Protein AF-E9I3V3-F1 (afdb_monomer)

pLDDT: mean 95.87, std 4.18, range [56.28, 98.75]

Radius of gyration: 18.07 Å; Cα contacts (8 Å, |Δi|>4): 313; chains: 1; bounding box: 48×44×50 Å

Nearest PDB structures (foldseek):
  3lgg-assembly1_B  TM=8.133E-01  e=3.695E-10  Homo sapiens
  8qch-assembly10_H-3  TM=7.081E-01  e=1.288E-05  Homo sapiens
  5oby-assembly1_A  TM=4.154E-01  e=3.535E-01  Mycoplasmoides genitalium G37
  5obv-assembly1_A  TM=4.217E-01  e=3.330E-01  Mycoplasmoides genitalium G37
  5obx-assembly1_A  TM=3.650E-01  e=4.229E-01  Mycoplasmoides genitalium G37

Sequence (218 aa):
MPKGVLHHDHFDCNEDEDFYREHVMTDPNVYLAADRKSFKIGPAEQALKEGWVSFQQLIDEMPNQRKVVKFVSNLTMLSREELLVVSGNQHEFWVLFEEKICNFFVLVFALHIFKKYVRHVLLKYIKNGYERIEFRALLCQLNEYDDKGNFVKTHDEGTFMTAFDEVYEEVIKEHPTFSAAFIFFGLKALSEEKNFEMLDKACSYEWPRMVGIDFVQQ

Foldseek 3Di:
DAPEEAEEAALLQQDDLVLCVPFQLPQPQWFAQQVNLAIDGAFPVVCVVRVTHHSVNVCVVDVDVVVSSVSNLVSQDPDPVNCVVCPPPPVSVVVSNVSSSVRSCNQCQALVSVLSSLLVRQVVVVVVNYLEYEHEYEQDWHWYADSRRHTDDIHHSVSSLVSNCVSVVVVCVVVVSHYYAYAYEDEPVDDPVVSCVRVVVVVVSVRPRHDYYYYDDD

Mean predicted aligned error: 3.21 Å

Solvent-accessible surface area (backbone atoms only — not comparable to full-atom values): 11990 Å² total; per-residue (Å²): 114,81,60,48,66,46,80,78,43,53,60,83,73,62,80,52,62,62,53,41,62,72,55,48,61,69,34,88,32,43,30,26,36,66,86,64,70,41,67,42,77,32,25,65,70,55,32,62,74,67,48,36,40,46,52,65,60,51,47,75,75,36,95,43,67,70,59,50,42,52,54,60,42,48,47,44,41,88,43,72,69,57,50,64,71,34,59,94,37,68,66,61,38,49,56,53,50,51,54,16,41,60,38,40,46,64,50,55,32,26,46,79,47,28,42,54,48,53,46,51,46,54,51,54,40,46,76,62,29,38,38,32,39,31,28,36,36,71,88,49,55,29,34,38,58,48,100,62,20,45,80,72,48,74,45,59,48,66,52,46,55,51,48,48,48,60,42,48,62,56,52,33,75,83,38,76,78,51,46,73,34,33,23,44,40,34,50,68,92,47,54,71,69,56,35,49,54,54,52,52,53,58,57,74,66,68,50,89,43,60,78,50,73,50,73,41,82,134

Organism: Daphnia pulex (NCBI:txid6669)

Secondary structure (DSSP, 8-state):
---EEEEEEEGGG---HHHIIIIITT-TTEEE-TTSSSEEE--HHHHHHHT-B-HHHHHHH-S-HHHHHHHHHTTTS--HHHHHHHTT-HHHHHHHHHHHHHHHHHHHTBHHHHHHHHHHHHHHHHHTTEEEEEEEE-----EEE-TT--EEEEPPTHHHHHHHHHHHHHHHHH-TT-EEEEEEEEETTS-HHHHHHHHHHHHHT--TTEEEEEEE--

Structure (mmCIF, N/CA/C/O backbone):
data_AF-E9I3V3-F1
#
_entry.id   AF-E9I3V3-F1
#
loop_
_atom_site.group_PDB
_atom_site.id
_atom_site.type_symbol
_atom_site.label_atom_id
_atom_site.label_alt_id
_atom_site.label_comp_id
_atom_site.label_asym_id
_atom_site.label_entity_id
_atom_site.label_seq_id
_atom_site.pdbx_PDB_ins_code
_atom_site.Cartn_x
_atom_site.Cartn_y
_atom_site.Cartn_z
_atom_site.occupancy
_atom_site.B_iso_or_equiv
_atom_site.auth_seq_id
_atom_site.auth_comp_id
_atom_site.auth_asym_id
_atom_site.auth_atom_id
_atom_site.pdbx_PDB_model_num
ATOM 1 N N . MET A 1 1 ? -13.750 -3.309 -23.066 1.00 87.81 1 MET A N 1
ATOM 2 C CA . MET A 1 1 ? -12.837 -2.737 -24.078 1.00 87.81 1 MET A CA 1
ATOM 3 C C . MET A 1 1 ? -11.427 -3.088 -23.638 1.00 87.81 1 MET A C 1
ATOM 5 O O . MET A 1 1 ? -11.129 -2.770 -22.493 1.00 87.81 1 MET A O 1
ATOM 9 N N . PRO A 1 2 ? -10.617 -3.779 -24.458 1.00 93.19 2 PRO A N 1
ATOM 10 C CA . PRO A 1 2 ? -9.203 -3.982 -24.151 1.00 93.19 2 PRO A CA 1
ATOM 11 C C . PRO A 1 2 ? -8.498 -2.622 -24.163 1.00 93.19 2 PRO A C 1
ATOM 13 O O . PRO A 1 2 ? -8.661 -1.850 -25.108 1.00 93.19 2 PRO A O 1
ATOM 16 N N . LYS A 1 3 ? -7.789 -2.303 -23.082 1.00 97.38 3 LYS A N 1
ATOM 17 C CA . LYS A 1 3 ? -7.124 -1.008 -22.873 1.00 97.38 3 LYS A CA 1
ATOM 18 C C . LYS A 1 3 ? -5.624 -1.062 -23.155 1.00 97.38 3 LYS A C 1
ATOM 20 O O . LYS A 1 3 ? -4.991 -0.014 -23.205 1.00 97.38 3 LYS A O 1
ATOM 25 N N . GLY A 1 4 ? -5.066 -2.257 -23.356 1.00 97.00 4 GLY A N 1
ATOM 26 C CA . GLY A 1 4 ? -3.639 -2.450 -23.595 1.00 97.00 4 GLY A CA 1
ATOM 27 C C . GLY A 1 4 ? -2.831 -2.152 -22.335 1.00 97.00 4 GLY A C 1
ATOM 28 O O . GLY A 1 4 ? -2.919 -2.897 -21.359 1.00 97.00 4 GLY A O 1
ATOM 29 N N . VAL A 1 5 ? -2.063 -1.062 -22.350 1.00 97.25 5 VAL A N 1
ATOM 30 C CA . VAL A 1 5 ? -1.040 -0.769 -21.335 1.00 97.25 5 VAL A CA 1
ATOM 31 C C . VAL A 1 5 ? -1.367 0.490 -20.531 1.00 97.25 5 VAL A C 1
ATOM 33 O O . VAL A 1 5 ? -1.757 1.513 -21.095 1.00 97.25 5 VAL A O 1
ATOM 36 N N . LEU A 1 6 ? -1.166 0.427 -19.212 1.00 97.62 6 LEU A N 1
ATOM 37 C CA . LEU A 1 6 ? -1.170 1.581 -18.312 1.00 97.62 6 LEU A CA 1
ATOM 38 C C . LEU A 1 6 ? 0.271 1.946 -17.922 1.00 97.62 6 LEU A C 1
ATOM 40 O O . LEU A 1 6 ? 0.906 1.215 -17.171 1.00 97.62 6 LEU A O 1
ATOM 44 N N . HIS A 1 7 ? 0.779 3.069 -18.436 1.00 96.69 7 HIS A N 1
ATOM 45 C CA . HIS A 1 7 ? 2.183 3.496 -18.269 1.00 96.69 7 HIS A CA 1
ATOM 46 C C . HIS A 1 7 ? 2.442 4.436 -17.080 1.00 96.69 7 HIS A C 1
ATOM 48 O O . HIS A 1 7 ? 3.581 4.816 -16.813 1.00 96.69 7 HIS A O 1
ATOM 54 N N . HIS A 1 8 ? 1.389 4.903 -16.415 1.00 96.38 8 HIS A N 1
ATOM 55 C CA . HIS A 1 8 ? 1.514 5.838 -15.305 1.00 96.38 8 HIS A CA 1
ATOM 56 C C . HIS A 1 8 ? 0.440 5.528 -14.276 1.00 96.38 8 HIS A C 1
ATOM 58 O O . HIS A 1 8 ? -0.722 5.888 -14.458 1.00 96.38 8 HIS A O 1
ATOM 64 N N . ASP A 1 9 ? 0.851 4.862 -13.206 1.00 96.62 9 ASP A N 1
ATOM 65 C CA . ASP A 1 9 ? -0.016 4.518 -12.091 1.00 96.62 9 ASP A CA 1
ATOM 66 C C . ASP A 1 9 ? 0.805 4.419 -10.809 1.00 96.62 9 ASP A C 1
ATOM 68 O O . ASP A 1 9 ? 1.846 3.772 -10.809 1.00 96.62 9 ASP A O 1
ATOM 72 N N . HIS A 1 10 ? 0.372 5.062 -9.731 1.00 96.19 10 HIS A N 1
ATOM 73 C CA . HIS A 1 10 ? 1.085 5.022 -8.455 1.00 96.19 1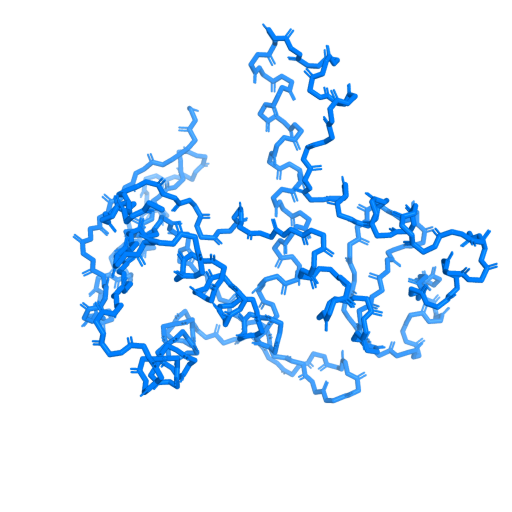0 HIS A CA 1
ATOM 74 C C . HIS A 1 10 ? 0.652 3.791 -7.667 1.00 96.19 10 HIS A C 1
ATOM 76 O O . HIS A 1 10 ? -0.520 3.651 -7.319 1.00 96.19 10 HIS A O 1
ATOM 82 N N . PHE A 1 11 ? 1.590 2.881 -7.401 1.00 96.88 11 PHE A N 1
ATOM 83 C CA . PHE A 1 11 ? 1.306 1.595 -6.767 1.00 96.88 11 PHE A CA 1
ATOM 84 C C . PHE A 1 11 ? 0.564 1.760 -5.442 1.00 96.88 11 PHE A C 1
ATOM 86 O O . PHE A 1 11 ? -0.288 0.949 -5.119 1.00 96.88 11 PHE A O 1
ATOM 93 N N . ASP A 1 12 ? 0.856 2.821 -4.705 1.00 93.19 12 ASP A N 1
ATOM 94 C CA . ASP A 1 12 ? 0.343 3.180 -3.389 1.00 93.19 12 ASP A CA 1
ATOM 95 C C . ASP A 1 12 ? -0.947 4.024 -3.405 1.00 93.19 12 ASP A C 1
ATOM 97 O O . ASP A 1 12 ? -1.298 4.621 -2.395 1.00 93.19 12 ASP A O 1
ATOM 101 N N . CYS A 1 13 ? -1.651 4.096 -4.538 1.00 94.12 13 CYS A N 1
ATOM 102 C CA . CYS A 1 13 ? -2.896 4.866 -4.696 1.00 94.12 13 CYS A CA 1
ATOM 103 C C . CYS A 1 13 ? -3.985 4.063 -5.431 1.00 94.12 13 CYS A C 1
ATOM 105 O O . CYS A 1 13 ? -4.738 4.600 -6.249 1.00 94.12 13 CYS A O 1
ATOM 107 N N . ASN A 1 14 ? -4.003 2.745 -5.232 1.00 96.44 14 ASN A N 1
ATOM 108 C CA . ASN A 1 14 ? -4.803 1.807 -6.013 1.00 96.44 14 ASN A CA 1
ATOM 109 C C . ASN A 1 14 ? -5.865 1.050 -5.210 1.00 96.44 14 ASN A C 1
ATOM 111 O O . ASN A 1 14 ? -6.507 0.140 -5.749 1.00 96.44 14 ASN A O 1
ATOM 115 N N . GLU A 1 15 ? -6.083 1.431 -3.962 1.00 96.00 15 GLU A N 1
ATOM 116 C CA . GLU A 1 15 ? -7.175 0.948 -3.137 1.00 96.00 15 GLU A CA 1
ATOM 117 C C . GLU A 1 15 ? -8.551 1.404 -3.657 1.00 96.00 15 GLU A C 1
ATOM 119 O O . GLU A 1 15 ? -8.700 2.395 -4.376 1.00 96.00 15 GLU A O 1
ATOM 124 N N . ASP A 1 16 ? -9.585 0.652 -3.292 1.00 96.88 16 ASP A N 1
ATOM 125 C CA . ASP A 1 16 ? -10.985 0.990 -3.528 1.00 96.88 16 ASP A CA 1
ATOM 126 C C . ASP A 1 16 ? -11.859 0.456 -2.381 1.00 96.88 16 ASP A C 1
ATOM 128 O O . ASP A 1 16 ? -11.381 -0.218 -1.467 1.00 96.88 16 ASP A O 1
ATOM 132 N N . GLU A 1 17 ? -13.158 0.765 -2.407 1.00 97.25 17 GLU A N 1
ATOM 133 C CA . GLU A 1 17 ? -14.101 0.324 -1.370 1.00 97.25 17 GLU A CA 1
ATOM 134 C C . GLU A 1 17 ? -14.124 -1.205 -1.173 1.00 97.25 17 GLU A C 1
ATOM 136 O O . GLU A 1 17 ? -14.427 -1.666 -0.069 1.00 97.25 17 GLU A O 1
ATOM 141 N N . ASP A 1 18 ? -13.817 -1.994 -2.206 1.00 97.62 18 ASP A N 1
ATOM 142 C CA . ASP A 1 18 ? -13.837 -3.454 -2.119 1.00 97.62 18 ASP A CA 1
ATOM 143 C C . ASP A 1 18 ? -12.583 -3.978 -1.415 1.00 97.62 18 ASP A C 1
ATOM 145 O O . ASP A 1 18 ? -12.713 -4.823 -0.530 1.00 97.62 18 ASP A O 1
ATOM 149 N N . PHE A 1 19 ? -11.410 -3.382 -1.657 1.00 98.19 19 PHE A N 1
ATOM 150 C CA . PHE A 1 19 ? -10.205 -3.665 -0.869 1.00 98.19 19 PHE A CA 1
ATOM 151 C C . PHE A 1 19 ? -10.453 -3.481 0.640 1.00 98.19 19 PHE A C 1
ATOM 153 O O . PHE A 1 19 ? -10.118 -4.347 1.455 1.00 98.19 19 PHE A O 1
ATOM 160 N N . TYR A 1 20 ? -11.110 -2.382 1.028 1.00 98.00 20 TYR A N 1
ATOM 161 C CA . TYR A 1 20 ? -11.456 -2.144 2.433 1.00 98.00 20 TYR A CA 1
ATOM 162 C C . TYR A 1 20 ? -12.414 -3.193 2.980 1.00 98.00 20 TYR A C 1
ATOM 164 O O . TYR A 1 20 ? -12.198 -3.719 4.072 1.00 98.00 20 TYR A O 1
ATOM 172 N N . ARG A 1 21 ? -13.465 -3.501 2.222 1.00 96.38 21 ARG A N 1
ATOM 173 C CA . ARG A 1 21 ? -14.514 -4.438 2.627 1.00 96.38 21 ARG A CA 1
ATOM 174 C C . ARG A 1 21 ? -13.991 -5.863 2.788 1.00 96.38 21 ARG A C 1
ATOM 176 O O . ARG A 1 21 ? -14.430 -6.553 3.701 1.00 96.38 21 ARG A O 1
ATOM 183 N N . GLU A 1 22 ? -13.109 -6.296 1.895 1.00 96.56 22 GLU A N 1
ATOM 184 C CA . GLU A 1 22 ? -12.693 -7.696 1.772 1.00 96.56 22 GLU A CA 1
ATOM 185 C C . GLU A 1 22 ? -11.406 -8.018 2.531 1.00 96.56 22 GLU A C 1
ATOM 187 O O . GLU A 1 22 ? -11.155 -9.189 2.833 1.00 96.56 22 GLU A O 1
ATOM 192 N N . HIS A 1 23 ? -10.564 -7.016 2.806 1.00 97.44 23 HIS A N 1
ATOM 193 C CA . HIS A 1 23 ? -9.216 -7.263 3.321 1.00 97.44 23 HIS A CA 1
ATOM 194 C C . HIS A 1 23 ? -8.853 -6.457 4.559 1.00 97.44 23 HIS A C 1
ATOM 196 O O . HIS A 1 23 ? -8.180 -7.007 5.426 1.00 97.44 23 HIS A O 1
ATOM 202 N N . VAL A 1 24 ? -9.281 -5.195 4.658 1.00 97.75 24 VAL A N 1
ATOM 203 C CA . VAL A 1 24 ? -8.917 -4.322 5.789 1.00 97.75 24 VAL A CA 1
ATOM 204 C C . VAL A 1 24 ? -9.901 -4.489 6.941 1.00 97.75 24 VAL A C 1
ATOM 206 O O . VAL A 1 24 ? -9.507 -4.782 8.063 1.00 97.75 24 VAL A O 1
ATOM 209 N N . MET A 1 25 ? -11.198 -4.343 6.666 1.00 97.00 25 MET A N 1
ATOM 210 C CA . MET A 1 25 ? -12.241 -4.360 7.696 1.00 97.00 25 MET A CA 1
ATOM 211 C C . MET A 1 25 ? -12.486 -5.749 8.292 1.00 97.00 25 MET A C 1
ATOM 213 O O . MET A 1 25 ? -13.095 -5.868 9.353 1.00 97.00 25 MET A O 1
ATOM 217 N N . THR A 1 26 ? -12.037 -6.793 7.601 1.00 96.06 26 THR A N 1
ATOM 218 C CA . THR A 1 26 ? -12.113 -8.188 8.044 1.00 96.06 26 THR A CA 1
ATOM 219 C C . THR A 1 26 ? -10.861 -8.642 8.790 1.00 96.06 26 THR A C 1
ATOM 221 O O . THR A 1 26 ? -10.835 -9.771 9.274 1.00 96.06 26 THR A O 1
ATOM 224 N N . ASP A 1 27 ? -9.807 -7.823 8.837 1.00 97.38 27 ASP A N 1
ATOM 225 C CA . ASP A 1 27 ? -8.562 -8.192 9.502 1.00 97.38 27 ASP A CA 1
ATOM 226 C C . ASP A 1 27 ? -8.672 -7.937 11.017 1.00 97.38 27 ASP A C 1
ATOM 228 O O . ASP A 1 27 ? -8.916 -6.800 11.430 1.00 97.38 27 ASP A O 1
ATOM 232 N N . PRO A 1 28 ? -8.516 -8.968 11.871 1.00 96.62 28 PRO A N 1
ATOM 233 C CA . PRO A 1 28 ? -8.716 -8.832 13.315 1.00 96.62 28 PRO A CA 1
ATOM 234 C C . PRO A 1 28 ? -7.630 -7.996 14.001 1.00 96.62 28 PRO A C 1
ATOM 236 O O . PRO A 1 28 ? -7.787 -7.628 15.166 1.00 96.62 28 PRO A O 1
ATOM 239 N N . ASN A 1 29 ? -6.530 -7.710 13.303 1.00 97.81 29 ASN A N 1
ATOM 240 C CA . ASN A 1 29 ? -5.392 -6.982 13.847 1.00 97.81 29 ASN A CA 1
ATOM 241 C C . ASN A 1 29 ? -5.337 -5.532 13.354 1.00 97.81 29 ASN A C 1
ATOM 243 O O . ASN A 1 29 ? -4.427 -4.801 13.744 1.00 97.81 29 ASN A O 1
ATOM 247 N N . VAL A 1 30 ? -6.303 -5.104 12.531 1.00 98.38 30 VAL A N 1
ATOM 248 C CA . VAL A 1 30 ? -6.413 -3.729 12.036 1.00 98.38 30 VAL A CA 1
ATOM 249 C C . VAL A 1 30 ? -7.520 -2.984 12.774 1.00 98.38 30 VAL A C 1
ATOM 251 O O . VAL A 1 30 ? -8.655 -3.442 12.898 1.00 98.38 30 VAL A O 1
ATOM 254 N N . TYR A 1 31 ? -7.184 -1.784 13.228 1.00 98.50 31 TYR A N 1
ATOM 255 C CA . TYR A 1 31 ? -8.053 -0.904 13.996 1.00 98.50 31 TYR A CA 1
ATOM 256 C C . TYR A 1 31 ? -7.973 0.520 13.454 1.00 98.50 31 TYR A C 1
ATOM 258 O O . TYR A 1 31 ? -7.066 0.875 12.697 1.00 98.50 31 TYR A O 1
ATOM 266 N N . LEU A 1 32 ? -8.888 1.369 13.910 1.00 98.38 32 LEU A N 1
ATOM 267 C CA . LEU A 1 32 ? -8.703 2.812 13.870 1.00 98.38 32 LEU A CA 1
ATOM 268 C C . LEU A 1 32 ? -8.165 3.314 15.209 1.00 98.38 32 LEU A C 1
ATOM 270 O O . LEU A 1 32 ? -8.502 2.786 16.266 1.00 98.38 32 LEU A O 1
ATOM 274 N N . ALA A 1 33 ? -7.368 4.378 15.180 1.00 97.94 33 ALA A N 1
ATOM 275 C CA . ALA A 1 33 ? -7.011 5.125 16.381 1.00 97.94 33 ALA A CA 1
ATOM 276 C C . ALA A 1 33 ? -8.266 5.628 17.125 1.00 97.94 33 ALA A C 1
ATOM 278 O O . ALA A 1 33 ? -9.356 5.702 16.554 1.00 97.94 33 ALA A O 1
ATOM 279 N N . ALA A 1 34 ? -8.114 6.019 18.394 1.00 97.25 34 ALA A N 1
ATOM 280 C CA . ALA A 1 34 ? -9.227 6.486 19.227 1.00 97.25 34 ALA A CA 1
ATOM 281 C C . ALA A 1 34 ? -9.991 7.684 18.620 1.00 97.25 34 ALA A C 1
ATOM 283 O O . ALA A 1 34 ? -11.206 7.794 18.769 1.00 97.25 34 ALA A O 1
ATOM 284 N N . ASP A 1 35 ? -9.292 8.559 17.890 1.00 96.69 35 ASP A N 1
ATOM 285 C CA . ASP A 1 35 ? -9.878 9.696 17.166 1.00 96.69 35 ASP A CA 1
ATOM 286 C C . ASP A 1 35 ? -10.496 9.322 15.807 1.00 96.69 35 ASP A C 1
ATOM 288 O O . ASP A 1 35 ? -11.117 10.163 15.155 1.00 96.69 35 ASP A O 1
ATOM 292 N N . ARG A 1 36 ? -10.341 8.058 15.397 1.00 96.38 36 ARG A N 1
ATOM 293 C CA . ARG A 1 36 ? -10.827 7.454 14.154 1.00 96.38 36 ARG A CA 1
ATOM 294 C C . ARG A 1 36 ? -10.267 8.090 12.881 1.00 96.38 36 ARG A C 1
ATOM 296 O O . ARG A 1 36 ? -10.892 7.982 11.829 1.00 96.38 36 ARG A O 1
ATOM 303 N N . LYS A 1 37 ? -9.106 8.747 12.963 1.00 95.94 37 LYS A N 1
ATOM 304 C CA . LYS A 1 37 ? -8.486 9.432 11.814 1.00 95.94 37 LYS A CA 1
ATOM 305 C C . LYS A 1 37 ? -7.391 8.627 11.131 1.00 95.94 37 LYS A C 1
ATOM 307 O O . LYS A 1 37 ? -7.088 8.882 9.971 1.00 95.94 37 LYS A O 1
ATOM 312 N N . SER A 1 38 ? -6.800 7.662 11.830 1.00 96.56 38 SER A N 1
ATOM 313 C CA . SER A 1 38 ? -5.695 6.862 11.300 1.00 96.56 38 SER A CA 1
ATOM 314 C C . SER A 1 38 ? -5.848 5.380 11.584 1.00 96.56 38 SER A C 1
ATOM 316 O O . SER A 1 38 ? -6.510 4.993 12.550 1.00 96.56 38 SER A O 1
ATOM 318 N N . PHE A 1 39 ? -5.217 4.557 10.751 1.00 98.31 39 PHE A N 1
ATOM 319 C CA . PHE A 1 39 ? -5.145 3.117 10.975 1.00 98.31 39 PHE A CA 1
ATOM 320 C C . PHE A 1 39 ? -4.107 2.762 12.038 1.00 98.31 39 PHE A C 1
ATOM 322 O O . PHE A 1 39 ? -3.125 3.477 12.267 1.00 98.31 39 PHE A O 1
ATOM 329 N N . LYS A 1 40 ? -4.334 1.622 12.688 1.00 98.12 40 LYS A N 1
ATOM 330 C CA . LYS A 1 40 ? -3.417 0.983 13.629 1.00 98.12 40 LYS A CA 1
ATOM 331 C C . LYS A 1 40 ? -3.398 -0.516 13.374 1.00 98.12 40 LYS A C 1
ATOM 333 O O . LYS A 1 40 ? -4.430 -1.097 13.054 1.00 98.12 40 LYS A O 1
ATOM 338 N N . ILE A 1 41 ? -2.227 -1.119 13.545 1.00 98.38 41 ILE A N 1
ATOM 339 C C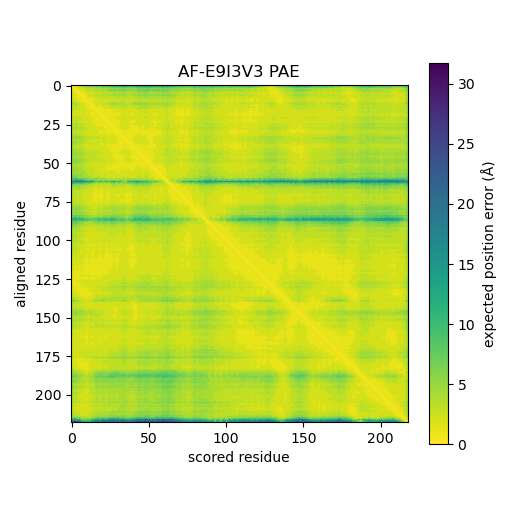A . ILE A 1 41 ? -2.042 -2.568 13.508 1.00 98.38 41 ILE A CA 1
ATOM 340 C C . ILE A 1 41 ? -1.442 -2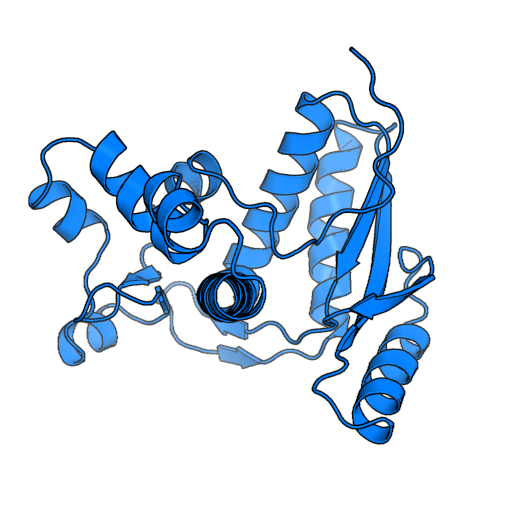.980 14.843 1.00 98.38 41 ILE A C 1
ATOM 342 O O . ILE A 1 41 ? -0.469 -2.372 15.295 1.00 98.38 41 ILE A O 1
ATOM 346 N N . GLY A 1 42 ? -2.041 -3.969 15.492 1.00 97.94 42 GLY A N 1
ATOM 347 C CA . GLY A 1 42 ? -1.569 -4.436 16.786 1.00 97.94 42 GLY A CA 1
ATOM 348 C C . GLY A 1 42 ? -2.448 -5.527 17.387 1.00 97.94 42 GLY A C 1
ATOM 349 O O . GLY A 1 42 ? -3.510 -5.837 16.846 1.00 97.94 42 GLY A O 1
ATOM 350 N N . PRO A 1 43 ? -2.038 -6.089 18.532 1.00 97.94 43 PRO A N 1
ATOM 351 C CA . PRO A 1 43 ? -2.846 -7.054 19.254 1.00 97.94 43 PRO A CA 1
ATOM 352 C C . PRO A 1 43 ? -4.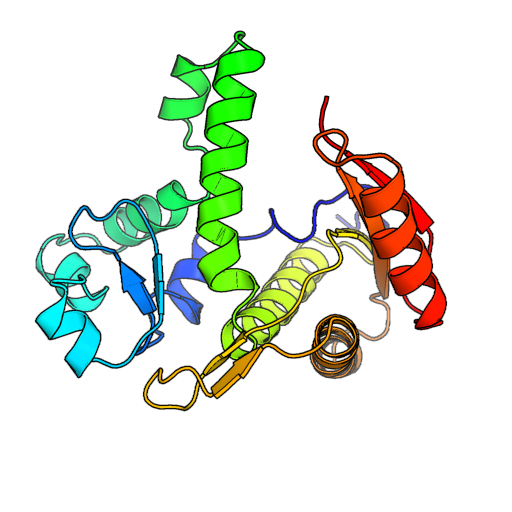061 -6.407 19.920 1.00 97.94 43 PRO A C 1
ATOM 354 O O . PRO A 1 43 ? -4.027 -5.249 20.347 1.00 97.94 43 PRO A O 1
ATOM 357 N N . ALA A 1 44 ? -5.118 -7.201 20.104 1.00 97.50 44 ALA A N 1
ATOM 358 C CA . ALA A 1 44 ? -6.360 -6.767 20.746 1.00 97.50 44 ALA A CA 1
ATOM 359 C C . ALA A 1 44 ? -6.146 -6.171 22.154 1.00 97.50 44 ALA A C 1
ATOM 361 O O . ALA A 1 44 ? -6.829 -5.224 22.540 1.00 97.50 44 ALA A O 1
ATOM 362 N N . GLU A 1 45 ? -5.173 -6.681 22.918 1.00 97.62 45 GLU A N 1
ATOM 363 C CA . GLU A 1 45 ? -4.820 -6.142 24.241 1.00 97.62 45 GLU A CA 1
ATOM 364 C C . GLU A 1 45 ? -4.296 -4.701 24.159 1.00 97.62 45 GLU A C 1
ATOM 366 O O . GLU A 1 45 ? -4.655 -3.855 24.982 1.00 97.62 45 GLU A O 1
ATOM 371 N N . GLN A 1 46 ? -3.481 -4.399 23.143 1.00 97.88 46 GLN A N 1
ATOM 372 C CA . GLN A 1 46 ? -2.991 -3.046 22.898 1.00 97.88 46 GLN A CA 1
ATOM 373 C C . GLN A 1 46 ? -4.118 -2.144 22.403 1.00 97.88 46 GLN A C 1
ATOM 375 O O . GLN A 1 46 ? -4.255 -1.029 22.903 1.00 97.88 46 GLN A O 1
ATOM 380 N N . ALA A 1 47 ? -4.952 -2.634 21.483 1.00 98.00 47 ALA A N 1
ATOM 381 C CA . ALA A 1 47 ? -6.112 -1.896 20.999 1.00 98.00 47 ALA A CA 1
ATOM 382 C C . ALA A 1 47 ? -7.034 -1.474 22.154 1.00 98.00 47 ALA A C 1
ATOM 384 O O . ALA A 1 47 ? -7.413 -0.309 22.246 1.00 98.00 47 ALA A O 1
ATOM 385 N N . LEU A 1 48 ? -7.316 -2.384 23.092 1.00 97.44 48 LEU A N 1
ATOM 386 C CA . LEU A 1 48 ? -8.106 -2.083 24.285 1.00 97.44 48 LEU A CA 1
ATOM 387 C C . LEU A 1 48 ? -7.434 -1.028 25.175 1.00 97.44 48 LEU A C 1
ATOM 389 O O . LEU A 1 48 ? -8.093 -0.089 25.620 1.00 97.44 48 LEU A O 1
ATOM 393 N N . LYS A 1 49 ? -6.130 -1.174 25.435 1.00 97.94 49 LYS A N 1
ATOM 394 C CA . LYS A 1 49 ? -5.362 -0.255 26.289 1.00 97.94 49 LYS A CA 1
ATOM 395 C C . LYS A 1 49 ? -5.305 1.164 25.716 1.00 97.94 49 LYS A C 1
ATOM 397 O O . LYS A 1 49 ? -5.420 2.127 26.466 1.00 97.94 49 LYS A O 1
ATOM 402 N N . GLU A 1 50 ? -5.106 1.280 24.408 1.00 97.81 50 GLU A N 1
ATOM 403 C CA . GLU A 1 50 ? -4.940 2.553 23.697 1.00 97.81 50 GLU A CA 1
ATOM 404 C C . GLU A 1 50 ? -6.280 3.139 23.208 1.00 97.81 50 GLU A C 1
ATOM 406 O O . GLU A 1 50 ? -6.313 4.206 22.594 1.00 97.81 50 GLU A O 1
ATOM 411 N N . GLY A 1 51 ? -7.398 2.446 23.458 1.00 97.94 51 GLY A N 1
ATOM 412 C CA . GLY A 1 51 ? -8.730 2.874 23.033 1.00 97.94 51 GLY A CA 1
ATOM 413 C C . GLY A 1 51 ? -8.926 2.863 21.515 1.00 97.94 51 GLY A C 1
ATOM 414 O O . GLY A 1 51 ? -9.685 3.676 20.988 1.00 97.94 51 GLY A O 1
ATOM 415 N N . TRP A 1 52 ? -8.225 1.985 20.798 1.00 98.50 52 TRP A N 1
ATOM 416 C CA . TRP A 1 52 ? -8.421 1.803 19.364 1.00 98.50 52 TRP A CA 1
ATOM 417 C C . TRP A 1 52 ? -9.784 1.169 19.080 1.00 98.50 52 TRP A C 1
ATOM 419 O O . TRP A 1 52 ? -10.303 0.368 19.859 1.00 98.50 52 TRP A O 1
ATOM 429 N N . VAL A 1 53 ? -10.365 1.538 17.944 1.00 97.94 53 VAL A N 1
ATOM 430 C CA . VAL A 1 53 ? -11.718 1.155 17.548 1.00 97.94 53 VAL A CA 1
ATOM 431 C C . VAL A 1 53 ? -11.638 0.066 16.488 1.00 97.94 53 VAL A C 1
ATOM 433 O O . VAL A 1 53 ? -11.056 0.260 15.422 1.00 97.94 53 VAL A O 1
ATOM 436 N N . SER A 1 54 ? -12.241 -1.083 16.773 1.00 97.06 54 SER A N 1
ATOM 437 C CA . SER A 1 54 ? -12.400 -2.166 15.797 1.00 97.06 54 SER A CA 1
ATOM 438 C C . SER A 1 54 ? -13.474 -1.829 14.759 1.00 97.06 54 SER A C 1
ATOM 440 O O . SER A 1 54 ? -14.423 -1.087 15.029 1.00 97.06 54 SER A O 1
ATOM 442 N N . PHE A 1 55 ? -13.391 -2.429 13.571 1.00 95.69 55 PHE A N 1
ATOM 443 C CA . PHE A 1 55 ? -14.425 -2.231 12.552 1.00 95.69 55 PHE A CA 1
ATOM 444 C C . PHE A 1 55 ? -15.777 -2.826 12.949 1.00 95.69 55 PHE A C 1
ATOM 446 O O . PHE A 1 55 ? -16.802 -2.278 12.553 1.00 95.69 55 PHE A O 1
ATOM 453 N N . GLN A 1 56 ? -15.803 -3.871 13.784 1.00 93.75 56 GLN A N 1
ATOM 454 C CA . GLN A 1 56 ? -17.057 -4.393 14.329 1.00 93.75 56 GLN A CA 1
ATOM 455 C C . GLN A 1 56 ? -17.763 -3.347 15.199 1.00 93.75 56 GLN A C 1
ATOM 457 O O . GLN A 1 56 ? -18.953 -3.121 15.016 1.00 93.75 56 GLN A O 1
ATOM 462 N N . GLN A 1 57 ? -17.029 -2.632 16.059 1.00 94.25 57 GLN A N 1
ATOM 463 C CA . GLN A 1 57 ? -17.607 -1.534 16.845 1.00 94.25 57 GLN A CA 1
ATOM 464 C C . GLN A 1 57 ? -18.179 -0.430 15.944 1.00 94.25 57 GLN A C 1
ATOM 466 O O . GLN A 1 57 ? -19.275 0.058 16.198 1.00 94.25 57 GLN A O 1
ATOM 471 N N . LEU A 1 58 ? -17.492 -0.068 14.853 1.00 93.56 58 LEU A N 1
ATOM 472 C CA . LEU A 1 58 ? -18.023 0.909 13.890 1.00 93.56 58 LEU A CA 1
ATOM 473 C C . LEU A 1 58 ? -19.288 0.412 13.182 1.00 93.56 58 LEU A C 1
ATOM 475 O O . LEU A 1 58 ? -20.200 1.201 12.944 1.00 93.56 58 LEU A O 1
ATOM 479 N N . ILE A 1 59 ? -19.347 -0.876 12.838 1.00 92.81 59 ILE A N 1
ATOM 480 C CA . ILE A 1 59 ? -20.526 -1.506 12.229 1.00 92.81 59 ILE A CA 1
ATOM 481 C C . ILE A 1 59 ? -21.704 -1.501 13.208 1.00 92.81 59 ILE A C 1
ATOM 483 O O . ILE A 1 59 ? -22.823 -1.187 12.805 1.00 92.81 59 ILE A O 1
ATOM 487 N N . ASP A 1 60 ? -21.457 -1.782 14.486 1.00 93.12 60 ASP A N 1
ATOM 488 C CA . ASP A 1 60 ? -22.489 -1.769 15.524 1.00 93.12 60 ASP A CA 1
ATOM 489 C C . ASP A 1 60 ? -23.031 -0.345 15.769 1.00 93.12 60 ASP A C 1
ATOM 491 O O . ASP A 1 60 ? -24.225 -0.158 16.008 1.00 93.12 60 ASP A O 1
ATOM 495 N N . GLU A 1 61 ? -22.177 0.680 15.657 1.00 92.38 61 GLU A N 1
ATOM 496 C CA . GLU A 1 61 ? -22.555 2.095 15.782 1.00 92.38 61 GLU A CA 1
ATOM 497 C C . GLU A 1 61 ? -23.271 2.657 14.539 1.00 92.38 61 GLU A C 1
ATOM 499 O O . GLU A 1 61 ? -24.079 3.586 14.639 1.00 92.38 61 GLU A O 1
ATOM 504 N N . MET A 1 62 ? -22.972 2.127 13.350 1.00 89.50 62 MET A N 1
ATOM 505 C CA . MET A 1 62 ? -23.476 2.631 12.074 1.00 89.50 62 MET A CA 1
ATOM 506 C C . MET A 1 62 ? -24.319 1.561 11.360 1.00 89.50 62 MET A C 1
ATOM 508 O O . MET A 1 62 ? -23.769 0.692 10.686 1.00 89.50 62 MET A O 1
ATOM 512 N N . PRO A 1 63 ? -25.662 1.675 11.335 1.00 78.25 63 PRO A N 1
ATOM 513 C CA . PRO A 1 63 ? -26.553 0.616 10.838 1.00 78.25 63 PRO A CA 1
ATOM 514 C C . PRO A 1 63 ? -26.473 0.358 9.321 1.00 78.25 63 PRO A C 1
ATOM 516 O O . PRO A 1 63 ? -27.226 -0.447 8.780 1.00 78.25 63 PRO A O 1
ATOM 519 N N . ASN A 1 64 ? -25.608 1.071 8.596 1.00 91.00 64 ASN A N 1
ATOM 520 C CA . ASN A 1 64 ? -25.455 0.942 7.156 1.00 91.00 64 ASN A CA 1
ATOM 521 C C . ASN A 1 64 ? -23.994 0.643 6.809 1.00 91.00 64 ASN A C 1
ATOM 523 O O . ASN A 1 64 ? -23.156 1.544 6.790 1.00 91.00 64 ASN A O 1
ATOM 527 N N . GLN A 1 65 ? -23.726 -0.610 6.444 1.00 89.19 65 GLN A N 1
ATOM 528 C CA . GLN A 1 65 ? -22.392 -1.090 6.081 1.00 89.19 65 GLN A CA 1
ATOM 529 C C . GLN A 1 65 ? -21.746 -0.275 4.950 1.00 89.19 65 GLN A C 1
ATOM 531 O O . GLN A 1 65 ? -20.544 -0.033 4.974 1.00 89.19 65 GLN A O 1
ATOM 536 N N . ARG A 1 66 ? -22.529 0.228 3.985 1.00 92.06 66 ARG A N 1
ATOM 537 C CA . ARG A 1 66 ? -22.006 1.093 2.916 1.00 92.06 66 ARG A CA 1
ATOM 538 C C . ARG A 1 66 ? -21.482 2.421 3.460 1.00 92.06 66 ARG A C 1
ATOM 540 O O . ARG A 1 66 ? -20.498 2.937 2.945 1.00 92.06 66 ARG A O 1
ATOM 547 N N . LYS A 1 67 ? -22.118 2.979 4.497 1.00 92.69 67 LYS A N 1
ATOM 548 C CA . LYS A 1 67 ? -21.620 4.195 5.157 1.00 92.69 67 LYS A CA 1
ATOM 549 C C . LYS A 1 67 ? -20.319 3.933 5.910 1.00 92.69 67 LYS A C 1
ATOM 551 O O . LYS A 1 67 ? -19.452 4.796 5.871 1.00 92.69 67 LYS A O 1
ATOM 556 N N . VAL A 1 68 ? -20.179 2.763 6.538 1.00 95.00 68 VAL A N 1
ATOM 557 C CA . VAL A 1 68 ? -18.934 2.369 7.218 1.00 95.00 68 VAL A CA 1
ATOM 558 C C . VAL A 1 68 ? -17.801 2.239 6.210 1.00 95.00 68 VAL A C 1
ATOM 560 O O . VAL A 1 68 ? -16.778 2.887 6.377 1.00 95.00 68 VAL A O 1
ATOM 563 N N . VAL A 1 69 ? -18.004 1.477 5.130 1.00 96.19 69 VAL A N 1
ATOM 564 C CA . VAL A 1 69 ? -16.978 1.294 4.090 1.00 96.19 69 VAL A CA 1
ATOM 565 C C . VAL A 1 69 ? -16.559 2.639 3.505 1.00 96.19 69 VAL A C 1
ATOM 567 O O . VAL A 1 69 ? -15.369 2.924 3.464 1.00 96.19 69 VAL A O 1
ATOM 570 N N . LYS A 1 70 ? -17.522 3.507 3.161 1.00 95.38 70 LYS A N 1
ATOM 571 C CA . LYS A 1 70 ? -17.224 4.853 2.654 1.00 95.38 70 LYS A CA 1
ATOM 572 C C . LYS A 1 70 ? -16.462 5.711 3.671 1.00 95.38 70 LYS A C 1
ATOM 574 O O . LYS A 1 70 ? -15.584 6.473 3.292 1.00 95.38 70 LYS A O 1
ATOM 579 N N . PHE A 1 71 ? -16.802 5.623 4.957 1.00 95.81 71 PHE A N 1
ATOM 580 C CA . PHE A 1 71 ? -16.073 6.336 6.007 1.00 95.81 71 PHE A CA 1
ATOM 581 C C . PHE A 1 71 ? -14.618 5.861 6.095 1.00 95.81 71 PHE A C 1
ATOM 583 O O . PHE A 1 71 ? -13.716 6.692 6.093 1.00 95.81 71 PHE A O 1
ATOM 590 N N . VAL A 1 72 ? -14.398 4.544 6.123 1.00 96.75 72 VAL A N 1
ATOM 591 C CA . VAL A 1 72 ? -13.062 3.944 6.237 1.00 96.75 72 VAL A CA 1
ATOM 592 C C . VAL A 1 72 ? -12.220 4.228 4.992 1.00 96.75 72 VAL A C 1
ATOM 594 O O . VAL A 1 72 ? -11.076 4.649 5.129 1.00 96.75 72 VAL A O 1
ATOM 597 N N . SER A 1 73 ? -12.776 4.071 3.788 1.00 96.94 73 SER A N 1
ATOM 598 C CA . SER A 1 73 ? -12.055 4.359 2.541 1.00 96.94 73 SER A CA 1
ATOM 599 C C . SER A 1 73 ? -11.705 5.841 2.411 1.00 96.94 73 SER A C 1
ATOM 601 O O . SER A 1 73 ? -10.630 6.189 1.940 1.00 96.94 73 SER A O 1
ATOM 603 N N . ASN A 1 74 ? -12.567 6.742 2.895 1.00 96.69 74 ASN A N 1
ATOM 604 C CA . ASN A 1 74 ? -12.279 8.176 2.909 1.00 96.69 74 ASN A CA 1
ATOM 605 C C . ASN A 1 74 ? -11.096 8.549 3.820 1.00 96.69 74 ASN A C 1
ATOM 607 O O . ASN A 1 74 ? -10.670 9.698 3.796 1.00 96.69 74 ASN A O 1
ATOM 611 N N . LEU A 1 75 ? -10.555 7.642 4.640 1.00 96.88 75 LEU A N 1
ATOM 612 C CA . LEU A 1 75 ? -9.351 7.917 5.431 1.00 96.88 75 LEU A CA 1
ATOM 613 C C . LEU A 1 75 ? -8.071 7.954 4.576 1.00 96.88 75 LEU A C 1
ATOM 615 O O . LEU A 1 75 ? -7.078 8.526 5.022 1.00 96.88 75 LEU A O 1
ATOM 619 N N . THR A 1 76 ? -8.105 7.393 3.366 1.00 97.00 76 THR A N 1
ATOM 620 C CA . THR A 1 76 ? -6.973 7.317 2.416 1.00 97.00 76 THR A CA 1
ATOM 621 C C . THR A 1 76 ? -7.339 7.772 1.005 1.00 97.00 76 THR A C 1
ATOM 623 O O . THR A 1 76 ? -6.473 8.093 0.203 1.00 97.00 76 THR A O 1
ATOM 626 N N . MET A 1 77 ? -8.631 7.848 0.694 1.00 96.06 77 MET A N 1
ATOM 627 C CA . MET A 1 77 ? -9.126 8.300 -0.597 1.00 96.06 77 MET A CA 1
ATOM 628 C C . MET A 1 77 ? -9.767 9.677 -0.456 1.00 96.06 77 MET A C 1
ATOM 630 O O . MET A 1 77 ? -10.526 9.934 0.480 1.00 96.06 77 MET A O 1
ATOM 634 N N . LEU A 1 78 ? -9.502 10.560 -1.419 1.00 93.88 78 LEU A N 1
ATOM 635 C CA . LEU A 1 78 ? -10.167 11.858 -1.491 1.00 93.88 78 LEU A CA 1
ATOM 636 C C . LEU A 1 78 ? -11.649 11.676 -1.827 1.00 93.88 78 LEU A C 1
ATOM 638 O O . LEU A 1 78 ? -12.017 11.159 -2.885 1.00 93.88 78 LEU A O 1
ATOM 642 N N . SER A 1 79 ? -12.515 12.150 -0.940 1.00 93.31 79 SER A N 1
ATOM 643 C CA . SER A 1 79 ? -13.947 12.215 -1.196 1.00 93.31 79 SER A CA 1
ATOM 644 C C . SER A 1 79 ? -14.292 13.348 -2.162 1.00 93.31 79 SER A C 1
ATOM 646 O O . SER A 1 79 ? -13.561 14.327 -2.332 1.00 93.31 79 SER A O 1
ATOM 648 N N . ARG A 1 80 ? -15.471 13.251 -2.782 1.00 92.06 80 ARG A N 1
ATOM 649 C CA . ARG A 1 80 ? -15.982 14.316 -3.652 1.00 92.06 80 ARG A CA 1
ATOM 650 C C . ARG A 1 80 ? -16.146 15.630 -2.888 1.00 92.06 80 ARG A C 1
ATOM 652 O O . ARG A 1 80 ? -15.902 16.691 -3.450 1.00 92.06 80 ARG A O 1
ATOM 659 N N . GLU A 1 81 ? -16.592 15.555 -1.640 1.00 93.12 81 GLU A N 1
ATOM 660 C CA . GLU A 1 81 ? -16.786 16.713 -0.778 1.00 93.12 81 GLU A CA 1
ATOM 661 C C . GLU A 1 81 ? -15.453 17.410 -0.471 1.00 93.12 81 GLU A C 1
ATOM 663 O O . GLU A 1 81 ? -15.365 18.626 -0.616 1.00 93.12 81 GLU A O 1
ATOM 668 N N . GLU A 1 82 ? -14.402 16.652 -0.146 1.00 94.12 82 GLU A N 1
ATOM 669 C CA . GLU A 1 82 ? -13.049 17.191 0.054 1.00 94.12 82 GLU A CA 1
ATOM 670 C C . GLU A 1 82 ? -12.504 17.842 -1.221 1.00 94.12 82 GLU A C 1
ATOM 672 O O . GLU A 1 82 ? -12.038 18.979 -1.177 1.00 94.12 82 GLU A O 1
ATOM 677 N N . LEU A 1 83 ? -12.636 17.170 -2.373 1.00 92.62 83 LEU A N 1
ATOM 678 C CA . LEU A 1 83 ? -12.197 17.703 -3.667 1.00 92.62 83 LEU A CA 1
ATOM 679 C C . LEU A 1 83 ? -12.864 19.037 -4.013 1.00 92.62 83 LEU A C 1
ATOM 681 O O . LEU A 1 83 ? -12.219 19.902 -4.596 1.00 92.62 83 LEU A O 1
ATOM 685 N N . LEU A 1 84 ? -14.140 19.222 -3.661 1.00 93.69 84 LEU A N 1
ATOM 686 C CA . LEU A 1 84 ? -14.847 20.485 -3.886 1.00 93.69 84 LEU A CA 1
ATOM 687 C C . LEU A 1 84 ? -14.314 21.621 -3.006 1.00 93.69 84 LEU A C 1
ATOM 689 O O . LEU A 1 84 ? -14.327 22.767 -3.449 1.00 93.69 84 LEU A O 1
ATOM 693 N N . VAL A 1 85 ? -13.850 21.316 -1.791 1.00 92.06 85 VAL A N 1
ATOM 694 C CA . VAL A 1 85 ? -13.293 22.308 -0.859 1.00 92.06 85 VAL A CA 1
ATOM 695 C C . VAL A 1 85 ? -11.921 22.787 -1.324 1.00 92.06 85 VAL A C 1
ATOM 697 O O . VAL A 1 85 ? -11.679 23.989 -1.341 1.00 92.06 85 VAL A O 1
ATOM 700 N N . VAL A 1 86 ? -11.051 21.867 -1.749 1.00 93.81 86 VAL A N 1
ATOM 701 C CA . VAL A 1 86 ? -9.675 22.193 -2.174 1.00 93.81 86 VAL A CA 1
ATOM 702 C C . VAL A 1 86 ? -9.557 22.499 -3.674 1.00 93.81 86 VAL A C 1
ATOM 704 O O . VAL A 1 86 ? -8.466 22.753 -4.187 1.00 93.81 86 VAL A O 1
ATOM 707 N N . SER A 1 87 ? -10.673 22.471 -4.412 1.00 89.50 87 SER A N 1
ATOM 708 C CA . SER A 1 87 ? -10.693 22.675 -5.863 1.00 89.50 87 SER A CA 1
ATOM 709 C C . SER A 1 87 ? -10.084 24.025 -6.244 1.00 89.50 87 SER A C 1
ATOM 711 O O . SER A 1 87 ? -10.583 25.082 -5.869 1.00 89.50 87 SER A O 1
ATOM 713 N N . GLY A 1 88 ? -9.037 23.992 -7.070 1.00 89.00 88 GLY A N 1
ATOM 714 C CA . GLY A 1 88 ? -8.332 25.192 -7.528 1.00 89.00 88 GLY A CA 1
ATOM 715 C C . GLY A 1 88 ? -7.240 25.693 -6.577 1.00 89.00 88 GLY A C 1
ATOM 716 O O . GLY A 1 88 ? -6.522 26.619 -6.948 1.00 89.00 88 GLY A O 1
ATOM 717 N N . ASN A 1 89 ? -7.054 25.066 -5.410 1.00 93.19 89 ASN A N 1
ATOM 718 C CA . ASN A 1 89 ? -5.938 25.329 -4.505 1.00 93.19 89 ASN A CA 1
ATOM 719 C C . ASN A 1 89 ? -4.964 24.143 -4.507 1.00 93.19 89 ASN A C 1
ATOM 721 O O . ASN A 1 89 ? -5.142 23.166 -3.784 1.00 93.19 89 ASN A O 1
ATOM 725 N N . GLN A 1 90 ? -3.918 24.228 -5.335 1.00 91.06 90 GLN A N 1
ATOM 726 C CA . GLN A 1 90 ? -2.944 23.139 -5.467 1.00 91.06 90 GLN A CA 1
ATOM 727 C C . GLN A 1 90 ? -2.224 22.830 -4.153 1.00 91.06 90 GLN A C 1
ATOM 729 O O . GLN A 1 90 ? -1.979 21.664 -3.869 1.00 91.06 90 GLN A O 1
ATOM 734 N N . HIS A 1 91 ? -1.910 23.844 -3.345 1.00 91.44 91 HIS A N 1
ATOM 735 C CA . HIS A 1 91 ? -1.192 23.630 -2.093 1.00 91.44 91 HIS A CA 1
ATOM 736 C C . HIS A 1 91 ? -2.036 22.839 -1.087 1.00 91.44 91 HIS A C 1
ATOM 738 O O . HIS A 1 91 ? -1.586 21.814 -0.586 1.00 91.44 91 HIS A O 1
ATOM 744 N N . GLU A 1 92 ? -3.278 23.266 -0.842 1.00 93.69 92 GLU A N 1
ATOM 745 C CA . GLU A 1 92 ? -4.189 22.557 0.071 1.00 93.69 92 GLU A CA 1
ATOM 746 C C . GLU A 1 92 ? -4.541 21.157 -0.435 1.00 93.69 92 GLU A C 1
ATOM 748 O O . GLU A 1 92 ? -4.626 20.221 0.360 1.00 93.69 92 GLU A O 1
ATOM 753 N N . PHE A 1 93 ? -4.695 20.995 -1.754 1.00 94.06 93 PHE A N 1
ATOM 754 C CA . PHE A 1 93 ? -4.887 19.681 -2.360 1.00 94.06 93 PHE A CA 1
ATOM 755 C C . PHE A 1 93 ? -3.720 18.742 -2.044 1.00 94.06 93 PHE A C 1
ATOM 757 O O . PHE A 1 93 ? -3.960 17.625 -1.594 1.00 94.06 93 PHE A O 1
ATOM 764 N N . TRP A 1 94 ? -2.476 19.187 -2.253 1.00 91.62 94 TRP A N 1
ATOM 765 C CA . TRP A 1 94 ? -1.293 18.355 -2.022 1.00 91.62 94 TRP A CA 1
ATOM 766 C C . TRP A 1 94 ? -1.125 17.982 -0.553 1.00 91.62 94 TRP A C 1
ATOM 768 O O . TRP A 1 94 ? -0.882 16.816 -0.267 1.00 91.62 94 TRP A O 1
ATOM 778 N N . VAL A 1 95 ? -1.341 18.924 0.371 1.00 92.12 95 VAL A N 1
ATOM 779 C CA . VAL A 1 95 ? -1.294 18.636 1.815 1.00 92.12 95 VAL A CA 1
ATOM 780 C C . VAL A 1 95 ? -2.297 17.541 2.184 1.00 92.12 95 VAL A C 1
ATOM 782 O O . VAL A 1 95 ? -1.939 16.576 2.855 1.00 92.12 95 VAL A O 1
ATOM 785 N N . LEU A 1 96 ? -3.541 17.658 1.709 1.00 94.00 96 LEU A N 1
ATOM 786 C CA . LEU A 1 96 ? -4.570 16.660 1.989 1.00 94.00 96 LEU A CA 1
ATOM 787 C C . LEU A 1 96 ? -4.254 15.315 1.320 1.00 94.00 96 LEU A C 1
ATOM 789 O O . LEU A 1 96 ? -4.421 14.268 1.935 1.00 94.00 96 LEU A O 1
ATOM 793 N N . PHE A 1 97 ? -3.800 15.327 0.068 1.00 93.06 97 PHE A N 1
ATOM 794 C CA . PHE A 1 97 ? -3.460 14.116 -0.675 1.00 93.06 97 PHE A CA 1
ATOM 795 C C . PHE A 1 97 ? -2.313 13.339 -0.014 1.00 93.06 97 PHE A C 1
ATOM 797 O O . PHE A 1 97 ? -2.422 12.128 0.173 1.00 93.06 97 PHE A O 1
ATOM 804 N N . GLU A 1 98 ? -1.253 14.027 0.413 1.00 91.62 98 GLU A N 1
ATOM 805 C CA . GLU A 1 98 ? -0.123 13.405 1.108 1.00 91.62 98 GLU A CA 1
ATOM 806 C C . GLU A 1 98 ? -0.525 12.849 2.480 1.00 91.62 98 GLU A C 1
ATOM 808 O O . GLU A 1 98 ? -0.093 11.751 2.835 1.00 91.62 98 GLU A O 1
ATOM 813 N N . GLU A 1 99 ? -1.396 13.538 3.228 1.00 93.81 99 GLU A N 1
ATOM 814 C CA . GLU A 1 99 ? -1.936 13.026 4.497 1.00 93.81 99 GLU A CA 1
ATOM 815 C C . GLU A 1 99 ? -2.669 11.692 4.292 1.00 93.81 99 GLU A C 1
ATOM 817 O O . GLU A 1 99 ? -2.453 10.729 5.034 1.00 93.81 99 GLU A O 1
ATOM 822 N N . LYS A 1 100 ? -3.501 11.615 3.249 1.00 96.12 100 LYS A N 1
ATOM 823 C CA . LYS A 1 100 ? -4.266 10.415 2.903 1.00 96.12 100 LYS A CA 1
ATOM 824 C C . LYS A 1 100 ? -3.360 9.244 2.506 1.00 96.12 100 LYS A C 1
ATOM 826 O O . LYS A 1 100 ? -3.540 8.142 3.027 1.00 96.12 100 LYS A O 1
ATOM 831 N N . ILE A 1 101 ? -2.352 9.487 1.662 1.00 94.06 101 ILE A N 1
ATOM 832 C CA . ILE A 1 101 ? -1.359 8.471 1.273 1.00 94.06 101 ILE A CA 1
ATOM 833 C C . ILE A 1 101 ? -0.577 7.977 2.496 1.00 94.06 101 ILE A C 1
ATOM 835 O O . ILE A 1 101 ? -0.449 6.772 2.712 1.00 94.06 101 ILE A O 1
ATOM 839 N N . CYS A 1 102 ? -0.102 8.888 3.351 1.00 93.50 102 CYS A N 1
ATOM 840 C CA . CYS A 1 102 ? 0.629 8.514 4.564 1.00 93.50 102 CYS A CA 1
ATOM 841 C C . CYS A 1 102 ? -0.213 7.634 5.495 1.00 93.50 102 CYS A C 1
ATOM 843 O O . CYS A 1 102 ? 0.311 6.740 6.159 1.00 93.50 102 CYS A O 1
ATOM 845 N N . ASN A 1 103 ? -1.526 7.860 5.542 1.00 96.25 103 ASN A N 1
ATOM 846 C CA . ASN A 1 103 ? -2.426 7.016 6.313 1.00 96.25 103 ASN A CA 1
ATOM 847 C C . ASN A 1 103 ? -2.563 5.611 5.705 1.00 96.25 103 ASN A C 1
ATOM 849 O O . ASN A 1 103 ? -2.647 4.622 6.435 1.00 96.25 103 ASN A O 1
ATOM 853 N N . PHE A 1 104 ? -2.533 5.510 4.373 1.00 97.69 104 PHE A N 1
ATOM 854 C CA . PHE A 1 104 ? -2.550 4.229 3.672 1.00 97.69 104 PHE A CA 1
ATOM 855 C C . PHE A 1 104 ? -1.263 3.423 3.878 1.00 97.69 104 PHE A C 1
ATOM 857 O O . PHE A 1 104 ? -1.329 2.199 4.004 1.00 97.69 104 PHE A O 1
ATOM 864 N N . PHE A 1 105 ? -0.108 4.084 4.012 1.00 96.62 105 PHE A N 1
ATOM 865 C CA . PHE A 1 105 ? 1.187 3.437 4.278 1.00 96.62 105 PHE A CA 1
ATOM 866 C C . PHE A 1 105 ? 1.184 2.524 5.504 1.00 96.62 105 PHE A C 1
ATOM 868 O O . PHE A 1 105 ? 1.846 1.487 5.488 1.00 96.62 105 PHE A O 1
ATOM 875 N N . VAL A 1 106 ? 0.390 2.838 6.533 1.00 96.56 106 VAL A N 1
ATOM 876 C CA . VAL A 1 106 ? 0.221 1.956 7.702 1.00 96.56 106 VAL A CA 1
ATOM 877 C C . VAL A 1 106 ? -0.289 0.572 7.290 1.00 96.56 106 VAL A C 1
ATOM 879 O O . VAL A 1 106 ? 0.141 -0.434 7.850 1.00 96.56 106 VAL A O 1
ATOM 882 N N . LEU A 1 107 ? -1.194 0.522 6.311 1.00 98.06 107 LEU A N 1
ATOM 883 C CA . LEU A 1 107 ? -1.795 -0.706 5.805 1.00 98.06 107 LEU A CA 1
ATOM 884 C C . LEU A 1 107 ? -0.895 -1.366 4.765 1.00 98.06 107 LEU A C 1
ATOM 886 O O . LEU A 1 107 ? -0.508 -2.521 4.930 1.00 98.06 107 LEU A O 1
ATOM 890 N N . VAL A 1 108 ? -0.552 -0.645 3.694 1.00 97.75 108 VAL A N 1
ATOM 891 C CA . VAL A 1 108 ? 0.131 -1.252 2.544 1.00 97.75 108 VAL A CA 1
ATOM 892 C C . VAL A 1 108 ? 1.551 -1.705 2.880 1.00 97.75 108 VAL A C 1
ATOM 894 O O . VAL A 1 108 ? 2.024 -2.654 2.269 1.00 97.75 108 VAL A O 1
ATOM 897 N N . PHE A 1 109 ? 2.216 -1.131 3.891 1.00 97.88 109 PHE A N 1
ATOM 898 C CA . PHE A 1 109 ? 3.542 -1.599 4.318 1.00 97.88 109 PHE A CA 1
ATOM 899 C C . PHE A 1 109 ? 3.508 -2.730 5.350 1.00 97.88 109 PHE A C 1
ATOM 901 O O . PHE A 1 109 ? 4.561 -3.234 5.737 1.00 97.88 109 PHE A O 1
ATOM 908 N N . ALA A 1 110 ? 2.336 -3.193 5.786 1.00 98.44 110 ALA A N 1
ATOM 909 C CA . ALA A 1 110 ? 2.239 -4.426 6.557 1.00 98.44 110 ALA A CA 1
ATOM 910 C C . ALA A 1 110 ? 2.241 -5.629 5.608 1.00 98.44 110 ALA A C 1
ATOM 912 O O . ALA A 1 110 ? 1.332 -5.782 4.800 1.00 98.44 110 ALA A O 1
ATOM 913 N N . LEU A 1 111 ? 3.233 -6.516 5.717 1.00 98.62 111 LEU A N 1
ATOM 914 C CA . LEU A 1 111 ? 3.513 -7.581 4.741 1.00 98.62 111 LEU A CA 1
ATOM 915 C C . LEU A 1 111 ? 2.288 -8.448 4.384 1.00 98.62 111 LEU A C 1
ATOM 917 O O . LEU A 1 111 ? 2.060 -8.767 3.217 1.00 98.62 111 LEU A O 1
ATOM 921 N N . HIS A 1 112 ? 1.474 -8.817 5.375 1.00 98.19 112 HIS A N 1
ATOM 922 C CA . HIS A 1 112 ? 0.272 -9.629 5.160 1.00 98.19 112 HIS A CA 1
ATOM 923 C C . HIS A 1 112 ? -0.840 -8.867 4.414 1.00 98.19 112 HIS A C 1
ATOM 925 O O . HIS A 1 112 ? -1.574 -9.470 3.632 1.00 98.19 112 HIS A O 1
ATOM 931 N N . ILE A 1 113 ? -0.952 -7.549 4.610 1.00 98.38 113 ILE A N 1
ATOM 932 C CA . ILE A 1 113 ? -1.882 -6.680 3.874 1.00 98.38 113 ILE A CA 1
ATOM 933 C C . ILE A 1 113 ? -1.316 -6.343 2.495 1.00 98.38 113 ILE A C 1
ATOM 935 O O . ILE A 1 113 ? -2.062 -6.391 1.522 1.00 98.38 113 ILE A O 1
ATOM 939 N N . PHE A 1 114 ? -0.008 -6.094 2.384 1.00 98.69 114 PHE A N 1
ATOM 940 C CA . PHE A 1 114 ? 0.695 -5.857 1.123 1.00 98.69 114 PHE A CA 1
ATOM 941 C C . PHE A 1 114 ? 0.382 -6.950 0.099 1.00 98.69 114 PHE A C 1
ATOM 943 O O . PHE A 1 114 ? -0.039 -6.655 -1.013 1.00 98.69 114 PHE A O 1
ATOM 950 N N . LYS A 1 115 ? 0.501 -8.227 0.484 1.00 98.69 115 LYS A N 1
ATOM 951 C CA . LYS A 1 115 ? 0.201 -9.352 -0.416 1.00 98.69 115 LYS A CA 1
ATOM 952 C C . LYS A 1 115 ? -1.263 -9.371 -0.876 1.00 98.69 115 LYS A C 1
A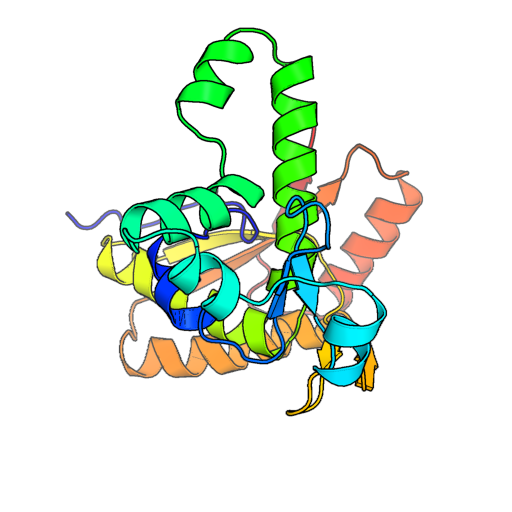TOM 954 O O . LYS A 1 115 ? -1.532 -9.566 -2.062 1.00 98.69 115 LYS A O 1
ATOM 959 N N . LYS A 1 116 ? -2.212 -9.119 0.039 1.00 98.62 116 LYS A N 1
ATOM 960 C CA . LYS A 1 116 ? -3.647 -8.993 -0.294 1.00 98.62 116 LYS A CA 1
ATOM 961 C C . LYS A 1 116 ? -3.876 -7.833 -1.270 1.00 98.62 116 LYS A C 1
ATOM 963 O O . LYS A 1 116 ? -4.581 -7.989 -2.262 1.00 98.62 116 LYS A O 1
ATOM 968 N N . TYR A 1 117 ? -3.230 -6.699 -1.014 1.00 98.62 117 TYR A N 1
ATOM 969 C CA . TYR A 1 117 ? -3.295 -5.502 -1.842 1.00 98.62 117 TYR A CA 1
ATOM 970 C C . TYR A 1 117 ? -2.741 -5.734 -3.248 1.00 98.62 117 TYR A C 1
ATOM 972 O O . TYR A 1 117 ? -3.435 -5.452 -4.220 1.00 98.62 117 TYR A O 1
ATOM 980 N N . VAL A 1 118 ? -1.550 -6.330 -3.379 1.00 98.69 118 VAL A N 1
ATOM 981 C CA . VAL A 1 118 ? -0.971 -6.703 -4.679 1.00 98.69 118 VAL A CA 1
ATOM 982 C C . VAL A 1 118 ? -1.973 -7.540 -5.470 1.00 98.69 118 VAL A C 1
ATOM 984 O O . VAL A 1 118 ? -2.299 -7.196 -6.605 1.00 98.69 118 VAL A O 1
ATOM 987 N N . ARG A 1 119 ? -2.527 -8.599 -4.864 1.00 98.69 119 ARG A N 1
ATOM 988 C CA . ARG A 1 119 ? -3.498 -9.466 -5.542 1.00 98.69 119 ARG A CA 1
ATOM 989 C C . ARG A 1 119 ? -4.728 -8.678 -5.994 1.00 98.69 119 ARG A C 1
ATOM 991 O O . ARG A 1 119 ? -5.132 -8.803 -7.150 1.00 98.69 119 ARG A O 1
ATOM 998 N N . HIS A 1 120 ? -5.290 -7.858 -5.104 1.00 98.62 120 HIS A N 1
ATOM 999 C CA . HIS A 1 120 ? -6.445 -7.003 -5.390 1.00 98.62 120 HIS A CA 1
ATOM 1000 C C . HIS A 1 120 ? -6.191 -6.106 -6.601 1.00 98.62 120 HIS A C 1
ATOM 1002 O O . HIS A 1 120 ? -6.963 -6.115 -7.559 1.00 98.62 120 HIS A O 1
ATOM 1008 N N . VAL A 1 121 ? -5.075 -5.375 -6.598 1.00 98.44 121 VAL A N 1
ATOM 1009 C CA . VAL A 1 121 ? -4.735 -4.412 -7.649 1.00 98.44 121 VAL A CA 1
ATOM 1010 C C . VAL A 1 121 ? -4.519 -5.100 -8.996 1.00 98.44 121 VAL A C 1
ATOM 1012 O O . VAL A 1 121 ? -5.077 -4.652 -10.001 1.00 98.44 121 VAL A O 1
ATOM 1015 N N . LEU A 1 122 ? -3.773 -6.209 -9.042 1.00 98.62 122 LEU A N 1
ATOM 1016 C CA . LEU A 1 122 ? -3.543 -6.940 -10.294 1.00 98.62 122 LEU A CA 1
ATOM 1017 C C . LEU A 1 122 ? -4.874 -7.430 -10.888 1.00 98.62 122 LEU A C 1
ATOM 1019 O O . LEU A 1 122 ? -5.169 -7.165 -12.056 1.00 98.62 122 LEU A O 1
ATOM 1023 N N . LEU A 1 123 ? -5.726 -8.064 -10.075 1.00 98.44 123 LEU A N 1
ATOM 1024 C CA . LEU A 1 123 ? -7.031 -8.562 -10.520 1.00 98.44 123 LEU A CA 1
ATOM 1025 C C . LEU A 1 123 ? -7.982 -7.430 -10.932 1.00 98.44 123 LEU A C 1
ATOM 1027 O O . LEU A 1 123 ? -8.691 -7.563 -11.935 1.00 98.44 123 LEU A O 1
ATOM 1031 N N . LYS A 1 124 ? -7.971 -6.297 -10.215 1.00 97.75 124 LYS A N 1
ATOM 1032 C CA . LYS A 1 124 ? -8.740 -5.089 -10.558 1.00 97.75 124 LYS A CA 1
ATOM 1033 C C . LYS A 1 124 ? -8.433 -4.643 -11.984 1.00 97.75 124 LYS A C 1
ATOM 1035 O O . LYS A 1 124 ? -9.347 -4.401 -12.776 1.00 97.75 124 LYS A O 1
ATOM 1040 N N . TYR A 1 125 ? -7.156 -4.556 -12.334 1.00 98.12 125 TYR A N 1
ATOM 1041 C CA . TYR A 1 125 ? -6.737 -4.072 -13.642 1.00 98.12 125 TYR A CA 1
ATOM 1042 C C . TYR A 1 125 ? -6.924 -5.086 -14.768 1.00 98.12 125 TYR A C 1
ATOM 1044 O O . TYR A 1 125 ? -7.388 -4.698 -15.845 1.00 98.12 125 TYR A O 1
ATOM 1052 N N . ILE A 1 126 ? -6.673 -6.371 -14.505 1.00 98.00 126 ILE A N 1
ATOM 1053 C CA . ILE A 1 126 ? -6.997 -7.465 -15.431 1.00 98.00 126 ILE A CA 1
ATOM 1054 C C . ILE A 1 126 ? -8.487 -7.418 -15.789 1.00 98.00 126 ILE A C 1
ATOM 1056 O O . ILE A 1 126 ? -8.857 -7.358 -16.963 1.00 98.00 126 ILE A O 1
ATOM 1060 N N . LYS A 1 127 ? -9.364 -7.346 -14.779 1.00 97.44 127 LYS A N 1
ATOM 1061 C CA . LYS A 1 127 ? -10.820 -7.242 -14.965 1.00 97.44 127 LYS A CA 1
ATOM 1062 C C . LYS A 1 127 ? -11.223 -5.988 -15.745 1.00 97.44 127 LYS A C 1
ATOM 1064 O O . LYS A 1 127 ? -12.217 -6.001 -16.471 1.00 97.44 127 LYS A O 1
ATOM 1069 N N . ASN A 1 128 ? -10.449 -4.912 -15.625 1.00 97.38 128 ASN A N 1
ATOM 1070 C CA . ASN A 1 128 ? -10.674 -3.653 -16.331 1.00 97.38 128 ASN A CA 1
ATOM 1071 C C . ASN A 1 128 ? -10.085 -3.631 -17.760 1.00 97.38 128 ASN A C 1
ATOM 1073 O O . ASN A 1 128 ? -10.129 -2.592 -18.425 1.00 97.38 128 ASN A O 1
ATOM 1077 N N . GLY A 1 129 ? -9.573 -4.767 -18.245 1.00 97.69 129 GLY A N 1
ATOM 1078 C CA . GLY A 1 129 ? -9.124 -4.965 -19.621 1.00 97.69 129 GLY A CA 1
ATOM 1079 C C . GLY A 1 129 ? -7.706 -4.478 -19.911 1.00 97.69 129 GLY A C 1
ATOM 1080 O O . GLY A 1 129 ? -7.403 -4.232 -21.079 1.00 97.69 129 GLY A O 1
ATOM 1081 N N . TYR A 1 130 ? -6.865 -4.296 -18.891 1.00 98.38 130 TYR A N 1
ATOM 1082 C CA . TYR A 1 130 ? -5.439 -4.031 -19.086 1.00 98.38 130 TYR A CA 1
ATOM 1083 C C . TYR A 1 130 ? -4.657 -5.337 -19.227 1.00 98.38 130 TYR A C 1
ATOM 1085 O O . TYR A 1 130 ? -4.913 -6.311 -18.526 1.00 98.38 130 TYR A O 1
ATOM 1093 N N . GLU A 1 131 ? -3.683 -5.325 -20.128 1.00 97.75 131 GLU A N 1
ATOM 1094 C CA . GLU A 1 131 ? -2.755 -6.427 -20.395 1.00 97.75 131 GLU A CA 1
ATOM 1095 C C . GLU A 1 131 ? -1.386 -6.162 -19.759 1.00 97.75 131 GLU A C 1
ATOM 1097 O O . GLU A 1 131 ? -0.637 -7.094 -19.472 1.00 97.75 131 GLU A O 1
ATOM 1102 N N . ARG A 1 132 ? -1.053 -4.890 -19.506 1.00 98.06 132 ARG A N 1
ATOM 1103 C CA . ARG A 1 132 ? 0.173 -4.496 -18.811 1.00 98.06 132 ARG A CA 1
ATOM 1104 C C . ARG A 1 132 ? -0.023 -3.262 -17.943 1.00 98.06 132 ARG A C 1
ATOM 1106 O O . ARG A 1 132 ? -0.750 -2.344 -18.329 1.00 98.06 132 ARG A O 1
ATOM 1113 N N . ILE A 1 133 ? 0.691 -3.218 -16.822 1.00 98.25 133 ILE A N 1
ATOM 1114 C CA . ILE A 1 133 ? 0.812 -2.029 -15.973 1.00 98.25 133 ILE A CA 1
ATOM 1115 C C . ILE A 1 133 ? 2.276 -1.757 -15.653 1.00 98.25 133 ILE A C 1
ATOM 1117 O O . ILE A 1 133 ? 3.049 -2.678 -15.388 1.00 98.25 133 ILE A O 1
ATOM 1121 N N . GLU A 1 134 ? 2.635 -0.481 -15.651 1.00 98.25 134 GLU A N 1
ATOM 1122 C CA . GLU A 1 134 ? 3.912 0.024 -15.164 1.00 98.25 134 GLU A CA 1
ATOM 1123 C C . GLU A 1 134 ? 3.637 0.912 -13.953 1.00 98.25 134 GLU A C 1
ATOM 1125 O O . GLU A 1 134 ? 3.194 2.056 -14.075 1.00 98.25 134 GLU A O 1
ATOM 1130 N N . PHE A 1 135 ? 3.849 0.337 -12.773 1.00 98.31 135 PHE A N 1
ATOM 1131 C CA . PHE A 1 135 ? 3.627 1.000 -11.502 1.00 98.31 135 PHE A CA 1
ATOM 1132 C C . PHE A 1 135 ? 4.785 1.934 -11.160 1.00 98.31 135 PHE A C 1
ATOM 1134 O O . PHE A 1 135 ? 5.950 1.583 -11.313 1.00 98.31 135 PHE A O 1
ATOM 1141 N N . ARG A 1 136 ? 4.466 3.100 -10.612 1.00 97.94 136 ARG A N 1
ATOM 1142 C CA . ARG A 1 136 ? 5.384 4.001 -9.922 1.00 97.94 136 ARG A CA 1
ATOM 1143 C C . ARG A 1 136 ? 5.331 3.670 -8.441 1.00 97.94 136 ARG A C 1
ATOM 1145 O O . ARG A 1 136 ? 4.246 3.686 -7.868 1.00 97.94 136 ARG A O 1
ATOM 1152 N N . ALA A 1 137 ? 6.463 3.349 -7.827 1.00 96.44 137 ALA A N 1
ATOM 1153 C CA . ALA A 1 137 ? 6.494 2.977 -6.414 1.00 96.44 137 ALA A CA 1
ATOM 1154 C C . ALA A 1 137 ? 7.657 3.627 -5.667 1.00 96.44 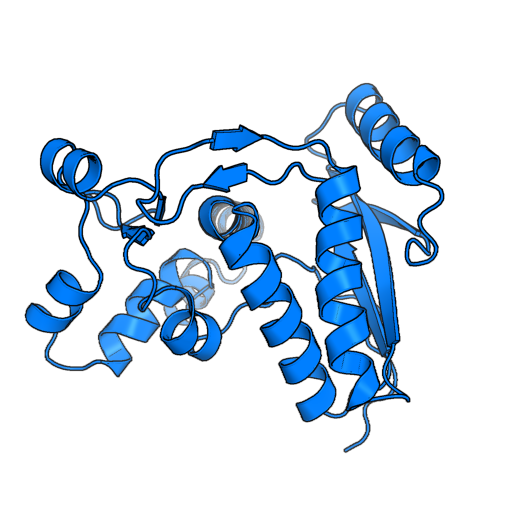137 AL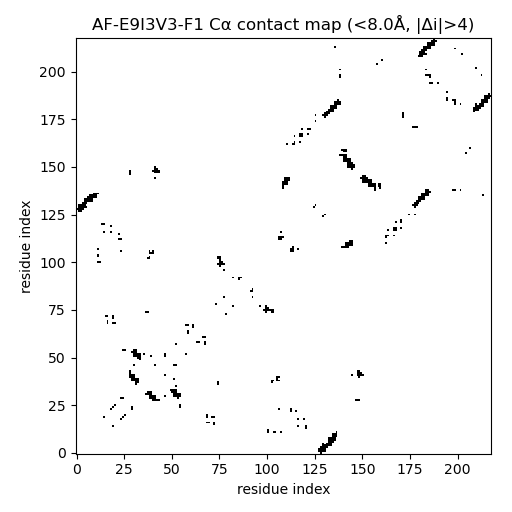A A C 1
ATOM 1156 O O . ALA A 1 137 ? 8.750 3.801 -6.210 1.00 96.44 137 ALA A O 1
ATOM 1157 N N . LEU A 1 138 ? 7.422 3.923 -4.392 1.00 94.38 138 LEU A N 1
ATOM 1158 C CA . LEU A 1 138 ? 8.481 4.212 -3.438 1.00 94.38 138 LEU A CA 1
ATOM 1159 C C . LEU A 1 138 ? 9.125 2.888 -3.015 1.00 94.38 138 LEU A C 1
ATOM 1161 O O . LEU A 1 138 ? 8.419 1.953 -2.625 1.00 94.38 138 LEU A O 1
ATOM 1165 N N . LEU A 1 139 ? 10.457 2.809 -3.056 1.00 94.88 139 LEU A N 1
ATOM 1166 C CA . LEU A 1 139 ? 11.155 1.671 -2.466 1.00 94.88 139 LEU A CA 1
ATOM 1167 C C . LEU A 1 139 ? 11.003 1.751 -0.942 1.00 94.88 139 LEU A C 1
ATOM 1169 O O . LEU A 1 139 ? 11.456 2.707 -0.315 1.00 94.88 139 LEU A O 1
ATOM 1173 N N . CYS A 1 140 ? 10.346 0.760 -0.351 1.00 94.00 140 CYS A N 1
ATOM 1174 C CA . CYS A 1 140 ? 9.980 0.774 1.059 1.00 94.00 140 CYS A CA 1
ATOM 1175 C C . CYS A 1 140 ? 10.243 -0.574 1.730 1.00 94.00 140 CYS A C 1
ATOM 1177 O O . CYS A 1 140 ? 10.300 -1.627 1.092 1.00 94.00 140 CYS A O 1
ATOM 1179 N N . GLN A 1 141 ? 10.403 -0.516 3.048 1.00 97.44 141 GLN A N 1
ATOM 1180 C CA . GLN A 1 141 ? 10.498 -1.685 3.909 1.00 97.44 141 GLN A CA 1
ATOM 1181 C C . GLN A 1 141 ? 9.101 -2.172 4.294 1.00 97.44 141 GLN A C 1
ATOM 1183 O O . GLN A 1 141 ? 8.185 -1.369 4.474 1.00 97.44 141 GLN A O 1
ATOM 1188 N N . LEU A 1 142 ? 8.955 -3.486 4.470 1.00 98.56 142 LEU A N 1
ATOM 1189 C CA . LEU A 1 142 ? 7.702 -4.092 4.918 1.00 98.56 142 LEU A CA 1
ATOM 1190 C C . LEU A 1 142 ? 7.802 -4.545 6.377 1.00 98.56 142 LEU A C 1
ATOM 1192 O O . LEU A 1 142 ? 8.800 -5.126 6.803 1.00 98.56 142 LEU A O 1
ATOM 1196 N N . ASN A 1 143 ? 6.737 -4.313 7.137 1.00 98.62 143 ASN A N 1
ATOM 1197 C CA . ASN A 1 143 ? 6.608 -4.720 8.530 1.00 98.62 143 ASN A CA 1
ATOM 1198 C C . ASN A 1 143 ? 5.867 -6.054 8.628 1.00 98.62 143 ASN A C 1
ATOM 1200 O O . ASN A 1 143 ? 4.782 -6.227 8.070 1.00 98.62 143 ASN A O 1
ATOM 1204 N N . GLU A 1 144 ? 6.442 -6.999 9.361 1.00 98.62 144 GLU A N 1
ATOM 1205 C CA . GLU A 1 144 ? 5.830 -8.290 9.651 1.00 98.62 144 GLU A CA 1
ATOM 1206 C C . GLU A 1 144 ? 5.149 -8.265 11.015 1.00 98.62 144 GLU A C 1
ATOM 1208 O O . GLU A 1 144 ? 5.708 -7.781 12.002 1.00 98.62 144 GLU A O 1
ATOM 1213 N N . TYR A 1 145 ? 3.945 -8.824 11.046 1.00 98.38 145 TYR A N 1
ATOM 1214 C CA . TYR A 1 145 ? 3.140 -9.006 12.241 1.00 98.38 145 TYR A CA 1
ATOM 1215 C C . TYR A 1 145 ? 2.743 -10.478 12.332 1.00 98.38 145 TYR A C 1
ATOM 1217 O O . TYR A 1 145 ? 2.507 -11.105 11.299 1.00 98.38 145 TYR A O 1
ATOM 1225 N N . ASP A 1 146 ? 2.681 -11.021 13.545 1.00 97.75 146 ASP A N 1
ATOM 1226 C CA . ASP A 1 146 ? 2.173 -12.374 13.769 1.00 97.75 146 ASP A CA 1
ATOM 1227 C C . ASP A 1 146 ? 0.635 -12.429 13.656 1.00 97.75 146 ASP A C 1
ATOM 1229 O O . ASP A 1 146 ? -0.039 -11.404 13.525 1.00 97.75 146 ASP A O 1
ATOM 1233 N N . ASP A 1 147 ? 0.056 -13.629 13.750 1.00 96.69 147 ASP A N 1
ATOM 1234 C CA . ASP A 1 147 ? -1.400 -13.832 13.656 1.00 96.69 147 ASP A CA 1
ATOM 1235 C C . ASP A 1 147 ? -2.196 -13.097 14.748 1.00 96.69 147 ASP A C 1
ATOM 1237 O O . ASP A 1 147 ? -3.402 -12.882 14.612 1.00 96.69 147 ASP A O 1
ATOM 1241 N N . LYS A 1 148 ? -1.534 -12.700 15.839 1.00 96.56 148 LYS A N 1
ATOM 1242 C CA . LYS A 1 148 ? -2.120 -11.923 16.935 1.00 96.56 148 LYS A CA 1
ATOM 1243 C C . LYS A 1 148 ? -1.890 -10.421 16.771 1.00 96.56 148 LYS A C 1
ATOM 1245 O O . LYS A 1 148 ? -2.242 -9.679 17.679 1.00 96.56 148 LYS A O 1
ATOM 1250 N N . GLY A 1 149 ? -1.273 -9.977 15.678 1.00 96.88 149 GLY A N 1
ATOM 1251 C CA . GLY A 1 149 ? -0.982 -8.575 15.407 1.00 96.88 149 GLY A CA 1
ATOM 1252 C C . GLY A 1 149 ? 0.253 -8.036 16.127 1.00 96.88 149 GLY A C 1
ATOM 1253 O O . GLY A 1 149 ? 0.469 -6.827 16.109 1.00 96.88 149 GLY A O 1
ATOM 1254 N N . ASN A 1 150 ? 1.079 -8.871 16.764 1.00 98.06 150 ASN A N 1
ATOM 1255 C CA . ASN A 1 150 ? 2.325 -8.394 17.365 1.00 98.06 150 ASN A CA 1
ATOM 1256 C C . ASN A 1 150 ? 3.350 -8.106 16.274 1.00 98.06 150 ASN A C 1
ATOM 1258 O O . ASN A 1 150 ? 3.571 -8.937 15.396 1.00 98.06 150 ASN A O 1
ATOM 1262 N N . PHE A 1 151 ? 4.018 -6.958 16.365 1.00 98.12 151 PHE A N 1
ATOM 1263 C CA . PHE A 1 151 ? 5.143 -6.649 15.491 1.00 98.12 151 PHE A CA 1
ATOM 1264 C C . PHE A 1 151 ? 6.275 -7.664 15.695 1.00 98.12 151 PHE A C 1
ATOM 1266 O O . PHE A 1 151 ? 6.738 -7.869 16.818 1.00 98.12 151 PHE A O 1
ATOM 1273 N N . VAL A 1 152 ? 6.728 -8.273 14.601 1.00 98.38 152 VAL A N 1
ATOM 1274 C CA . VAL A 1 152 ? 7.816 -9.257 14.589 1.00 98.38 152 VAL A CA 1
ATOM 1275 C C . VAL A 1 152 ? 9.123 -8.574 14.205 1.00 98.38 152 VAL A C 1
ATOM 1277 O O . VAL A 1 152 ? 10.096 -8.631 14.956 1.00 98.38 152 VAL A O 1
ATOM 1280 N N . LYS A 1 153 ? 9.151 -7.933 13.031 1.00 98.38 153 LYS A N 1
ATOM 1281 C CA . LYS A 1 153 ? 10.322 -7.222 12.503 1.00 98.38 153 LYS A CA 1
ATOM 1282 C C . LYS A 1 153 ? 9.961 -6.343 11.306 1.00 98.38 153 LYS A C 1
ATOM 1284 O O . LYS A 1 153 ? 8.936 -6.542 10.657 1.00 98.38 153 LYS A O 1
ATOM 1289 N N . THR A 1 154 ? 10.869 -5.434 10.976 1.00 98.56 154 THR A N 1
ATOM 1290 C CA . THR A 1 154 ? 10.906 -4.738 9.687 1.00 98.56 154 THR A CA 1
ATOM 1291 C C . THR A 1 154 ? 11.888 -5.473 8.784 1.00 98.56 154 THR A C 1
ATOM 1293 O O . THR A 1 154 ? 13.011 -5.768 9.197 1.00 98.56 154 THR A O 1
ATOM 1296 N N . HIS A 1 155 ? 11.451 -5.817 7.579 1.00 98.38 155 HIS A N 1
ATOM 1297 C CA . HIS A 1 155 ? 12.292 -6.448 6.568 1.00 98.38 155 HIS A CA 1
ATOM 1298 C C . HIS A 1 155 ? 13.045 -5.405 5.749 1.00 98.38 155 HIS A C 1
ATOM 1300 O O . HIS A 1 155 ? 12.639 -4.246 5.678 1.00 98.38 155 HIS A O 1
ATOM 1306 N N . ASP A 1 156 ? 14.119 -5.828 5.090 1.00 97.38 156 ASP A N 1
ATOM 1307 C CA . ASP A 1 156 ? 14.702 -5.031 4.016 1.00 97.38 156 ASP A CA 1
ATOM 1308 C C . ASP A 1 156 ? 13.732 -4.880 2.827 1.00 97.38 156 ASP A C 1
ATOM 1310 O O . ASP A 1 156 ? 12.703 -5.551 2.706 1.00 97.38 156 ASP A O 1
ATOM 1314 N N . GLU A 1 157 ? 14.074 -3.962 1.934 1.00 96.81 157 GLU A N 1
ATOM 1315 C CA . GLU A 1 157 ? 13.285 -3.592 0.768 1.00 96.81 157 GLU A CA 1
ATOM 1316 C C . GLU A 1 157 ? 13.258 -4.702 -0.299 1.00 96.81 157 GLU A C 1
ATOM 1318 O O . GLU A 1 157 ? 12.350 -4.731 -1.122 1.00 96.81 157 GLU A O 1
ATOM 1323 N N . GLY A 1 158 ? 14.176 -5.675 -0.268 1.00 97.75 158 GLY A N 1
ATOM 1324 C CA . GLY A 1 158 ? 14.124 -6.854 -1.142 1.00 97.75 158 GLY A CA 1
ATOM 1325 C C . GLY A 1 158 ? 12.910 -7.743 -0.848 1.00 97.75 158 GLY A C 1
ATOM 1326 O O . GLY A 1 158 ? 12.390 -8.434 -1.734 1.00 97.75 158 GLY A O 1
ATOM 1327 N N . THR A 1 159 ? 12.378 -7.669 0.375 1.00 98.25 159 THR A N 1
ATOM 1328 C CA . THR A 1 159 ? 11.130 -8.353 0.743 1.00 98.25 159 THR A CA 1
ATOM 1329 C C . THR A 1 159 ? 9.915 -7.776 0.018 1.00 98.25 159 THR A C 1
ATOM 1331 O O . THR A 1 159 ? 9.009 -8.539 -0.309 1.00 98.25 159 THR A O 1
ATOM 1334 N N . PHE A 1 160 ? 9.903 -6.479 -0.321 1.00 98.19 160 PHE A N 1
ATOM 1335 C CA . PHE A 1 160 ? 8.864 -5.892 -1.181 1.00 98.19 160 PHE A CA 1
ATOM 1336 C C . PHE A 1 160 ? 8.793 -6.623 -2.526 1.00 98.19 160 PHE A C 1
ATOM 1338 O O . PHE A 1 160 ? 7.724 -7.059 -2.952 1.00 98.19 160 PHE A O 1
ATOM 1345 N N . MET A 1 161 ? 9.951 -6.800 -3.165 1.00 98.25 161 MET A N 1
ATOM 1346 C CA . MET A 1 161 ? 10.071 -7.413 -4.491 1.00 98.25 161 MET A CA 1
ATOM 1347 C C . MET A 1 161 ? 9.672 -8.887 -4.445 1.00 98.25 161 MET A C 1
ATOM 1349 O O . MET A 1 161 ? 8.846 -9.338 -5.235 1.00 98.25 161 MET A O 1
ATOM 1353 N N . THR A 1 162 ? 10.188 -9.612 -3.451 1.00 98.44 162 THR A N 1
ATOM 1354 C CA . THR A 1 162 ? 9.889 -11.037 -3.256 1.00 98.44 162 THR A CA 1
ATOM 1355 C C . THR A 1 162 ? 8.401 -11.265 -2.980 1.00 98.44 162 THR A C 1
ATOM 1357 O O . THR A 1 162 ? 7.794 -12.161 -3.563 1.00 98.44 162 THR A O 1
ATOM 1360 N N . ALA A 1 163 ? 7.787 -10.441 -2.124 1.00 98.62 163 ALA A N 1
ATOM 1361 C CA . ALA A 1 163 ? 6.366 -10.547 -1.805 1.00 98.62 163 ALA A CA 1
ATOM 1362 C C . ALA A 1 163 ? 5.473 -10.185 -2.999 1.00 98.62 163 ALA A C 1
ATOM 1364 O O . ALA A 1 163 ? 4.420 -10.800 -3.173 1.00 98.62 163 ALA A O 1
ATOM 1365 N N . PHE A 1 164 ? 5.883 -9.215 -3.825 1.00 98.69 164 PHE A N 1
ATOM 1366 C CA . PHE A 1 164 ? 5.186 -8.910 -5.071 1.00 98.69 164 PHE A CA 1
ATOM 1367 C C . PHE A 1 164 ? 5.258 -10.095 -6.037 1.00 98.69 164 PHE A C 1
ATOM 1369 O O . PHE A 1 164 ? 4.220 -10.525 -6.537 1.00 98.69 164 PHE A O 1
ATOM 1376 N N . ASP A 1 165 ? 6.457 -10.635 -6.277 1.00 98.62 165 ASP A N 1
ATOM 1377 C CA . ASP A 1 165 ? 6.666 -11.752 -7.200 1.00 98.62 165 ASP A CA 1
ATOM 1378 C C . ASP A 1 165 ? 5.883 -12.993 -6.777 1.00 98.62 165 ASP A C 1
ATOM 1380 O O . ASP A 1 165 ? 5.225 -13.600 -7.613 1.00 98.62 165 ASP A O 1
ATOM 1384 N N . GLU A 1 166 ? 5.867 -13.329 -5.487 1.00 98.62 166 GLU A N 1
ATOM 1385 C CA . GLU A 1 166 ? 5.077 -14.448 -4.962 1.00 98.62 166 GLU A CA 1
ATOM 1386 C C . GLU A 1 166 ? 3.604 -14.353 -5.385 1.00 98.62 166 GLU A C 1
ATOM 1388 O O . GLU A 1 166 ? 3.053 -15.295 -5.955 1.00 98.62 166 GLU A O 1
ATOM 1393 N N . VAL A 1 167 ? 2.977 -13.194 -5.170 1.00 98.75 167 VAL A N 1
ATOM 1394 C CA . VAL A 1 167 ? 1.566 -12.978 -5.514 1.00 98.75 167 VAL A CA 1
ATOM 1395 C C . VAL A 1 167 ? 1.366 -12.889 -7.026 1.00 98.75 167 VAL A C 1
ATOM 1397 O O . VAL A 1 167 ? 0.404 -13.437 -7.567 1.00 98.75 167 VAL A O 1
ATOM 1400 N N . TYR A 1 168 ? 2.262 -12.201 -7.729 1.00 98.69 168 TYR A N 1
ATOM 1401 C CA . TYR A 1 168 ? 2.184 -12.036 -9.174 1.00 98.69 168 TYR A CA 1
ATOM 1402 C C . TYR A 1 168 ? 2.275 -13.384 -9.903 1.00 98.69 168 TYR A C 1
ATOM 1404 O O . TYR A 1 168 ? 1.458 -13.656 -10.784 1.00 98.69 168 TYR A O 1
ATOM 1412 N N . GLU A 1 169 ? 3.207 -14.252 -9.504 1.00 98.56 169 GLU A N 1
ATOM 1413 C CA . GLU A 1 169 ? 3.387 -15.585 -10.086 1.00 98.56 169 GLU A CA 1
ATOM 1414 C C . GLU A 1 169 ? 2.173 -16.496 -9.847 1.00 98.56 169 GLU A C 1
ATOM 1416 O O . GLU A 1 169 ? 1.891 -17.394 -10.641 1.00 98.56 169 GLU A O 1
ATOM 1421 N N . GLU A 1 170 ? 1.398 -16.271 -8.784 1.00 98.44 170 GLU A N 1
ATOM 1422 C CA . GLU A 1 170 ? 0.099 -16.926 -8.613 1.00 98.44 170 GLU A CA 1
ATOM 1423 C C . GLU A 1 170 ? -0.959 -16.381 -9.573 1.00 98.44 170 GLU A C 1
ATOM 1425 O O . GLU A 1 170 ? -1.686 -17.163 -10.186 1.00 98.44 170 GLU A O 1
ATOM 1430 N N . VAL A 1 171 ? -1.041 -15.058 -9.731 1.00 98.44 171 VAL A N 1
ATOM 1431 C CA . VAL A 1 171 ? -2.037 -14.403 -10.593 1.00 98.44 171 VAL A CA 1
ATOM 1432 C C . VAL A 1 171 ? -1.837 -14.776 -12.065 1.00 98.44 171 VAL A C 1
ATOM 1434 O O . VAL A 1 171 ? -2.805 -15.096 -12.758 1.00 98.44 171 VAL A O 1
ATOM 1437 N N . ILE A 1 172 ? -0.599 -14.795 -12.565 1.00 97.88 172 ILE A N 1
ATOM 1438 C CA . ILE A 1 172 ? -0.346 -15.078 -13.987 1.00 97.88 172 ILE A CA 1
ATOM 1439 C C . ILE A 1 172 ? -0.594 -16.537 -14.383 1.00 97.88 172 ILE A C 1
ATOM 1441 O O . ILE A 1 172 ? -0.767 -16.811 -15.569 1.00 97.88 172 ILE A O 1
ATOM 1445 N N . LYS A 1 173 ? -0.673 -17.481 -13.432 1.00 98.25 173 LYS A N 1
ATOM 1446 C CA . LYS A 1 173 ? -1.106 -18.860 -13.736 1.00 98.25 173 LYS A CA 1
ATOM 1447 C C . LYS A 1 173 ? -2.517 -18.879 -14.324 1.00 98.25 173 LYS A C 1
ATOM 1449 O O . LYS A 1 173 ? -2.803 -19.686 -15.205 1.00 98.25 173 LYS A O 1
ATOM 1454 N N . GLU A 1 174 ? -3.380 -17.983 -13.849 1.00 98.12 174 GLU A N 1
ATOM 1455 C CA . GLU A 1 174 ? -4.757 -17.812 -14.328 1.00 98.12 174 GLU A CA 1
ATOM 1456 C C . GLU A 1 174 ? -4.854 -16.752 -15.442 1.00 98.12 174 GLU A C 1
ATOM 1458 O O . GLU A 1 174 ? -5.782 -16.774 -16.253 1.00 98.12 174 GLU A O 1
ATOM 1463 N N . HIS A 1 175 ? -3.871 -15.850 -15.521 1.00 97.94 175 HIS A N 1
ATOM 1464 C CA . HIS A 1 175 ? -3.833 -14.722 -16.453 1.00 97.94 175 HIS A CA 1
ATOM 1465 C C . HIS A 1 175 ? -2.479 -14.612 -17.188 1.00 97.94 175 HIS A C 1
ATOM 1467 O O . HIS A 1 175 ? -1.761 -13.627 -17.014 1.00 97.94 175 HIS A O 1
ATOM 1473 N N . PRO A 1 176 ? -2.115 -15.586 -18.045 1.00 97.50 176 PRO A N 1
ATOM 1474 C CA . PRO A 1 176 ? -0.750 -15.732 -18.571 1.00 97.50 176 PRO A CA 1
ATOM 1475 C C . PRO A 1 176 ? -0.298 -14.623 -19.528 1.00 97.50 176 PRO A C 1
ATOM 1477 O O . PRO A 1 176 ? 0.890 -14.502 -19.810 1.00 97.50 176 PRO A O 1
ATOM 1480 N N . THR A 1 177 ? -1.225 -13.825 -20.060 1.00 96.56 177 THR A N 1
ATOM 1481 C CA . THR A 1 177 ? -0.914 -12.697 -20.952 1.00 96.56 177 THR A CA 1
ATOM 1482 C C . THR A 1 177 ? -0.743 -11.376 -20.209 1.00 96.56 177 THR A C 1
ATOM 1484 O O . THR A 1 177 ? -0.366 -10.384 -20.828 1.00 96.56 177 THR A O 1
ATOM 1487 N N . PHE A 1 178 ? -1.062 -11.330 -18.914 1.00 98.44 178 PHE A N 1
ATOM 1488 C CA . PHE A 1 178 ? -0.948 -10.117 -18.120 1.00 98.44 178 PHE A CA 1
ATOM 1489 C C . PHE A 1 178 ? 0.500 -9.891 -17.670 1.00 98.44 178 PHE A C 1
ATOM 1491 O O . PHE A 1 178 ? 1.202 -10.841 -17.326 1.00 98.44 178 PHE A O 1
ATOM 1498 N N . SER A 1 179 ? 0.945 -8.631 -17.644 1.00 98.25 179 SER A N 1
ATOM 1499 C CA . SER A 1 179 ? 2.262 -8.264 -17.121 1.00 98.25 179 SER A CA 1
ATOM 1500 C C . SER A 1 179 ? 2.262 -7.044 -16.204 1.00 98.25 179 SER A C 1
ATOM 1502 O O . SER A 1 179 ? 1.465 -6.123 -16.359 1.00 98.25 179 SER A O 1
ATOM 1504 N N . ALA A 1 180 ? 3.188 -7.020 -15.247 1.00 98.44 180 ALA A N 1
ATOM 1505 C CA . ALA A 1 180 ? 3.416 -5.877 -14.371 1.00 98.44 180 ALA A CA 1
ATOM 1506 C C . ALA A 1 180 ? 4.912 -5.565 -14.269 1.00 98.44 180 ALA A C 1
ATOM 1508 O O . ALA A 1 180 ? 5.746 -6.476 -14.231 1.00 98.44 180 ALA A O 1
ATOM 1509 N N . ALA A 1 181 ? 5.232 -4.276 -14.235 1.00 98.31 181 ALA A N 1
ATOM 1510 C CA . ALA A 1 181 ? 6.579 -3.755 -14.058 1.00 98.31 181 ALA A CA 1
ATOM 1511 C C . ALA A 1 181 ? 6.566 -2.527 -13.137 1.00 98.31 181 ALA A C 1
ATOM 1513 O O . ALA A 1 181 ? 5.508 -1.957 -12.875 1.00 98.31 181 ALA A O 1
ATOM 1514 N N . PHE A 1 182 ? 7.742 -2.133 -12.656 1.00 98.50 182 PHE A N 1
ATOM 1515 C CA . PHE A 1 182 ? 7.936 -1.063 -11.686 1.00 98.50 182 PHE A CA 1
ATOM 1516 C C . PHE A 1 182 ? 8.934 -0.016 -12.167 1.00 98.50 182 PHE A C 1
ATOM 1518 O O . PHE A 1 182 ? 9.979 -0.321 -12.739 1.00 98.50 182 PHE A O 1
ATOM 1525 N N . ILE A 1 183 ? 8.614 1.231 -11.863 1.00 98.38 183 ILE A N 1
ATOM 1526 C CA . ILE A 1 183 ? 9.466 2.402 -11.971 1.00 98.38 183 ILE A CA 1
ATOM 1527 C C . ILE A 1 183 ? 9.616 2.926 -10.542 1.00 98.38 183 ILE A C 1
ATOM 1529 O O . ILE A 1 183 ? 8.646 3.415 -9.958 1.00 98.38 183 ILE A O 1
ATOM 1533 N N . PHE A 1 184 ? 10.800 2.787 -9.946 1.00 97.75 184 PHE A N 1
ATOM 1534 C CA . PHE A 1 184 ? 11.021 3.298 -8.590 1.00 97.75 184 PHE A CA 1
ATOM 1535 C C . PHE A 1 184 ? 11.269 4.800 -8.624 1.00 97.75 184 PHE A C 1
ATOM 1537 O O . PHE A 1 184 ? 12.031 5.279 -9.462 1.00 97.75 184 PHE A O 1
ATOM 1544 N N . PHE A 1 185 ? 10.635 5.552 -7.727 1.00 95.75 185 PHE A N 1
ATOM 1545 C CA . PHE A 1 185 ? 10.778 7.004 -7.712 1.00 95.75 185 PHE A CA 1
ATOM 1546 C C . PHE A 1 185 ? 11.530 7.542 -6.500 1.00 95.75 185 PHE A C 1
ATOM 1548 O O . PHE A 1 185 ? 11.393 7.036 -5.389 1.00 95.75 185 PHE A O 1
ATOM 1555 N N . GLY A 1 186 ? 12.278 8.620 -6.734 1.00 94.50 186 GLY A N 1
ATOM 1556 C CA . GLY A 1 186 ? 12.733 9.550 -5.707 1.00 94.50 186 GLY A CA 1
ATOM 1557 C C . GLY A 1 186 ? 11.645 10.554 -5.319 1.00 94.50 186 GLY A C 1
ATOM 1558 O O . GLY A 1 186 ? 10.722 10.829 -6.090 1.00 94.50 186 GLY A O 1
ATOM 1559 N N . LEU A 1 187 ? 11.775 11.138 -4.132 1.00 92.00 187 LEU A N 1
ATOM 1560 C CA . LEU A 1 187 ? 10.891 12.183 -3.614 1.00 92.00 187 LEU A CA 1
ATOM 1561 C C . LEU A 1 187 ? 11.633 13.520 -3.622 1.00 92.00 187 LEU A C 1
ATOM 1563 O O . LEU A 1 187 ? 12.712 13.627 -3.036 1.00 92.00 187 LEU A O 1
ATOM 1567 N N . LYS A 1 188 ? 11.062 14.567 -4.228 1.00 87.88 188 LYS A N 1
ATOM 1568 C CA . LYS A 1 188 ? 11.680 15.909 -4.208 1.00 87.88 188 LYS A CA 1
ATOM 1569 C C . LYS A 1 188 ? 11.836 16.492 -2.801 1.00 87.88 188 LYS A C 1
ATOM 1571 O O . LYS A 1 188 ? 12.691 17.347 -2.595 1.00 87.88 188 LYS A O 1
ATOM 1576 N N . ALA A 1 189 ? 11.037 16.029 -1.839 1.00 87.62 189 ALA A N 1
ATOM 1577 C CA . ALA A 1 189 ? 11.169 16.412 -0.435 1.00 87.62 189 ALA A CA 1
ATOM 1578 C C . ALA A 1 189 ? 12.417 15.820 0.252 1.00 87.62 189 ALA A C 1
ATOM 1580 O O . ALA A 1 189 ? 12.815 16.289 1.321 1.00 87.62 189 ALA A O 1
ATOM 1581 N N . LEU A 1 190 ? 13.034 14.783 -0.325 1.00 89.94 190 LEU A N 1
ATOM 1582 C CA . LEU A 1 190 ? 14.271 14.199 0.186 1.00 89.94 190 LEU A CA 1
ATOM 1583 C C . LEU A 1 190 ? 15.494 14.944 -0.355 1.00 89.94 190 LEU A C 1
ATOM 1585 O O . LEU A 1 190 ? 15.472 15.518 -1.443 1.00 89.94 190 LEU A O 1
ATOM 1589 N N . SER A 1 191 ? 16.596 14.898 0.399 1.00 94.12 191 SER A N 1
ATOM 1590 C CA . SER A 1 191 ? 17.880 15.372 -0.112 1.00 94.12 191 SER A CA 1
ATOM 1591 C C . SER A 1 191 ? 18.326 14.532 -1.309 1.00 94.12 191 SER A C 1
ATOM 1593 O O . SER A 1 191 ? 17.979 13.357 -1.434 1.00 94.12 191 SER A O 1
ATOM 1595 N N . GLU A 1 192 ? 19.143 15.133 -2.169 1.00 94.44 192 GLU A N 1
ATOM 1596 C CA . GLU A 1 192 ? 19.763 14.455 -3.309 1.00 94.44 192 GLU A CA 1
ATOM 1597 C C . GLU A 1 192 ? 20.488 13.169 -2.877 1.00 94.44 192 GLU A C 1
ATOM 1599 O O . GLU A 1 192 ? 20.231 12.111 -3.440 1.00 94.44 192 GLU A O 1
ATOM 1604 N N . GLU A 1 193 ? 21.287 13.231 -1.806 1.00 96.44 193 GLU A N 1
ATOM 1605 C CA . GLU A 1 193 ? 21.985 12.075 -1.222 1.00 96.44 193 GLU A CA 1
ATOM 1606 C C . GLU A 1 193 ? 21.034 10.923 -0.866 1.00 96.44 193 GLU A C 1
ATOM 1608 O O . GLU A 1 193 ? 21.285 9.782 -1.242 1.00 96.44 193 GLU A O 1
ATOM 1613 N N . LYS A 1 194 ? 19.901 11.220 -0.215 1.00 94.75 194 LYS A N 1
ATOM 1614 C CA . LYS A 1 194 ? 18.908 10.201 0.155 1.00 94.75 194 LYS A CA 1
ATOM 1615 C C . LYS A 1 194 ? 18.215 9.597 -1.061 1.00 94.75 194 LYS A C 1
ATOM 1617 O O . LYS A 1 194 ? 17.953 8.398 -1.081 1.00 94.75 194 LYS A O 1
ATOM 1622 N N . ASN A 1 195 ? 17.909 10.417 -2.068 1.00 95.44 195 ASN A N 1
ATOM 1623 C CA . ASN A 1 195 ? 17.343 9.917 -3.318 1.00 95.44 195 ASN A CA 1
ATOM 1624 C C . ASN A 1 195 ? 18.335 8.999 -4.039 1.00 95.44 195 ASN A C 1
ATOM 1626 O O . ASN A 1 195 ? 17.937 7.929 -4.491 1.00 95.44 195 ASN A O 1
ATOM 1630 N N . PHE A 1 196 ? 19.616 9.373 -4.105 1.00 94.62 196 PHE A N 1
ATOM 1631 C CA . PHE A 1 196 ? 20.648 8.522 -4.693 1.00 94.62 196 PHE A CA 1
ATOM 1632 C C . PHE A 1 196 ? 20.825 7.217 -3.927 1.00 94.62 196 PHE A C 1
ATOM 1634 O O . PHE A 1 196 ? 20.810 6.170 -4.558 1.00 94.62 196 PHE A O 1
ATOM 1641 N N . GLU A 1 197 ? 20.923 7.254 -2.597 1.00 95.00 197 GLU A N 1
ATOM 1642 C CA . GLU A 1 197 ? 21.046 6.044 -1.775 1.00 95.00 197 GLU A CA 1
ATOM 1643 C C . GLU A 1 197 ? 19.883 5.074 -2.033 1.00 95.00 197 GLU A C 1
ATOM 1645 O O . GLU A 1 197 ? 20.096 3.889 -2.282 1.00 95.00 197 GLU A O 1
ATOM 1650 N N . MET A 1 198 ? 18.648 5.579 -2.039 1.00 95.44 198 MET A N 1
ATOM 1651 C CA . MET A 1 198 ? 17.460 4.758 -2.264 1.00 95.44 198 MET A CA 1
ATOM 1652 C C . MET A 1 198 ? 17.400 4.180 -3.684 1.00 95.44 198 MET A C 1
ATOM 1654 O O . MET A 1 198 ? 17.076 3.005 -3.859 1.00 95.44 198 MET A O 1
ATOM 1658 N N . LEU A 1 199 ? 17.685 4.992 -4.705 1.00 95.62 199 LEU A N 1
ATOM 1659 C CA . LEU A 1 199 ? 17.595 4.571 -6.104 1.00 95.62 199 LEU A CA 1
ATOM 1660 C C . LEU A 1 199 ? 18.756 3.655 -6.510 1.00 95.62 199 LEU A C 1
ATOM 1662 O O . LEU A 1 199 ? 18.541 2.703 -7.257 1.00 95.62 199 LEU A O 1
ATOM 1666 N N . ASP A 1 200 ? 19.961 3.889 -5.988 1.00 96.12 200 ASP A N 1
ATOM 1667 C CA . ASP A 1 200 ? 21.104 2.988 -6.165 1.00 96.12 200 ASP A CA 1
ATOM 1668 C C . ASP A 1 200 ? 20.820 1.632 -5.508 1.00 96.12 200 ASP A C 1
ATOM 1670 O O . ASP A 1 200 ? 20.986 0.578 -6.125 1.00 96.12 200 ASP A O 1
ATOM 1674 N N . LYS A 1 201 ? 20.242 1.652 -4.300 1.00 96.12 201 LYS A N 1
ATOM 1675 C CA . LYS A 1 201 ? 19.760 0.445 -3.628 1.00 96.12 201 LYS A CA 1
ATOM 1676 C C . LYS A 1 201 ? 18.703 -0.289 -4.455 1.00 96.12 201 LYS A C 1
ATOM 1678 O O . LYS A 1 201 ? 18.832 -1.498 -4.619 1.00 96.12 201 LYS A O 1
ATOM 1683 N N . ALA A 1 202 ? 17.713 0.407 -5.025 1.00 96.12 202 ALA A N 1
ATOM 1684 C CA . ALA A 1 202 ? 16.722 -0.198 -5.925 1.00 96.12 202 ALA A CA 1
ATOM 1685 C C . ALA A 1 202 ? 17.389 -0.918 -7.114 1.00 96.12 202 ALA A C 1
ATOM 1687 O O . ALA A 1 202 ? 17.076 -2.078 -7.382 1.00 96.12 202 ALA A O 1
ATOM 1688 N N . CYS A 1 203 ? 18.347 -0.258 -7.775 1.00 96.38 203 CYS A N 1
ATOM 1689 C CA . CYS A 1 203 ? 19.108 -0.826 -8.890 1.00 96.38 203 CYS A CA 1
ATOM 1690 C C . CYS A 1 203 ? 19.937 -2.052 -8.478 1.00 96.38 203 CYS A C 1
ATOM 1692 O O . CYS A 1 203 ? 20.010 -3.019 -9.234 1.00 96.38 203 CYS A O 1
ATOM 1694 N N . SER A 1 204 ? 20.535 -2.031 -7.282 1.00 97.12 204 SER A N 1
ATOM 1695 C CA . SER A 1 204 ? 21.401 -3.108 -6.779 1.00 97.12 204 SER A CA 1
ATOM 1696 C C . SER A 1 204 ? 20.700 -4.458 -6.604 1.00 97.12 204 SER A C 1
ATOM 1698 O O . SER A 1 204 ? 21.366 -5.489 -6.579 1.00 97.12 204 SER A O 1
ATOM 1700 N N . TYR A 1 205 ? 19.366 -4.468 -6.503 1.00 97.12 205 TYR A N 1
ATOM 1701 C CA . TYR A 1 205 ? 18.595 -5.708 -6.417 1.00 97.12 205 TYR A CA 1
ATOM 1702 C C . TYR A 1 205 ? 18.492 -6.442 -7.761 1.00 97.12 205 TYR A C 1
ATOM 1704 O O . TYR A 1 205 ? 18.053 -7.590 -7.777 1.00 97.12 205 TYR A O 1
ATOM 1712 N N . GLU A 1 206 ? 18.846 -5.788 -8.877 1.00 96.50 206 GLU A N 1
ATOM 1713 C CA . GLU A 1 206 ? 18.755 -6.339 -10.238 1.00 96.50 206 GLU A CA 1
ATOM 1714 C C . GLU A 1 206 ? 17.379 -6.974 -10.534 1.00 96.50 206 GLU A C 1
ATOM 1716 O O . GLU A 1 206 ? 17.259 -7.965 -11.259 1.00 96.50 206 GLU A O 1
ATOM 1721 N N . TRP A 1 207 ? 16.316 -6.416 -9.942 1.00 98.12 207 TRP A N 1
ATOM 1722 C CA . TRP A 1 207 ? 14.988 -7.016 -9.989 1.00 98.12 207 TRP A CA 1
ATOM 1723 C C . TRP A 1 207 ? 14.409 -6.947 -11.410 1.00 98.12 207 TRP A C 1
ATOM 1725 O O . TRP A 1 207 ? 14.209 -5.842 -11.920 1.00 98.12 207 TRP A O 1
ATOM 1735 N N . PRO A 1 208 ? 14.053 -8.078 -12.055 1.00 97.44 208 PRO A N 1
ATOM 1736 C CA . PRO A 1 208 ? 13.656 -8.091 -13.469 1.00 97.44 208 PRO A CA 1
ATOM 1737 C C . PRO A 1 208 ? 12.412 -7.265 -13.811 1.00 97.44 208 PRO A C 1
ATOM 1739 O O . PRO A 1 208 ? 12.163 -6.978 -14.982 1.00 97.44 208 PRO A O 1
ATOM 1742 N N . ARG A 1 209 ? 11.599 -6.909 -12.809 1.00 97.44 209 ARG A N 1
ATOM 1743 C CA . ARG A 1 209 ? 10.415 -6.062 -13.001 1.00 97.44 209 ARG A CA 1
ATOM 1744 C C . ARG A 1 209 ? 10.712 -4.577 -12.899 1.00 97.44 209 ARG A C 1
ATOM 1746 O O . ARG A 1 209 ? 9.856 -3.794 -13.299 1.00 97.44 209 ARG A O 1
ATOM 1753 N N . MET A 1 210 ? 11.879 -4.176 -12.405 1.00 97.81 210 MET A N 1
ATOM 1754 C CA . MET A 1 210 ? 12.292 -2.779 -12.432 1.00 97.81 210 MET A CA 1
ATOM 1755 C C . MET A 1 210 ? 12.653 -2.386 -13.869 1.00 97.81 210 MET A C 1
ATOM 1757 O O . MET A 1 210 ? 13.579 -2.928 -14.464 1.00 97.81 210 MET A O 1
ATOM 1761 N N . VAL A 1 211 ? 11.908 -1.439 -14.436 1.00 97.56 211 VAL A N 1
ATOM 1762 C CA . VAL A 1 211 ? 12.060 -0.978 -15.828 1.00 97.56 211 VAL A CA 1
ATOM 1763 C C . VAL A 1 211 ? 12.423 0.500 -15.935 1.00 97.56 211 VAL A C 1
ATOM 1765 O O . VAL A 1 211 ? 12.637 0.999 -17.038 1.00 97.56 211 VAL A O 1
ATOM 1768 N N . GLY A 1 212 ? 12.506 1.215 -14.813 1.00 96.44 212 GLY A N 1
ATOM 1769 C CA . GLY A 1 212 ? 12.892 2.617 -14.825 1.00 96.44 212 GLY A CA 1
ATOM 1770 C C . GLY A 1 212 ? 13.010 3.251 -13.448 1.00 96.44 212 GLY A C 1
ATOM 1771 O O . GLY A 1 212 ? 12.768 2.623 -12.416 1.00 96.44 212 GLY A O 1
ATOM 1772 N N . ILE A 1 213 ? 13.368 4.532 -13.482 1.00 95.94 213 ILE A N 1
ATOM 1773 C CA . ILE A 1 213 ? 13.432 5.435 -12.337 1.00 95.94 213 ILE A CA 1
ATOM 1774 C C . ILE A 1 213 ? 12.631 6.697 -12.662 1.00 95.94 213 ILE A C 1
ATOM 1776 O O . ILE A 1 213 ? 12.564 7.108 -13.822 1.00 95.94 213 ILE A O 1
ATOM 1780 N N . ASP A 1 214 ? 12.047 7.314 -11.642 1.00 95.12 214 ASP A N 1
ATOM 1781 C CA . ASP A 1 214 ? 11.293 8.561 -11.750 1.00 95.12 214 ASP A CA 1
ATOM 1782 C C . ASP A 1 214 ? 11.555 9.502 -10.555 1.00 95.12 214 ASP A C 1
ATOM 1784 O O . ASP A 1 214 ? 12.216 9.132 -9.586 1.00 95.12 214 ASP A O 1
ATOM 1788 N N . PHE A 1 215 ? 11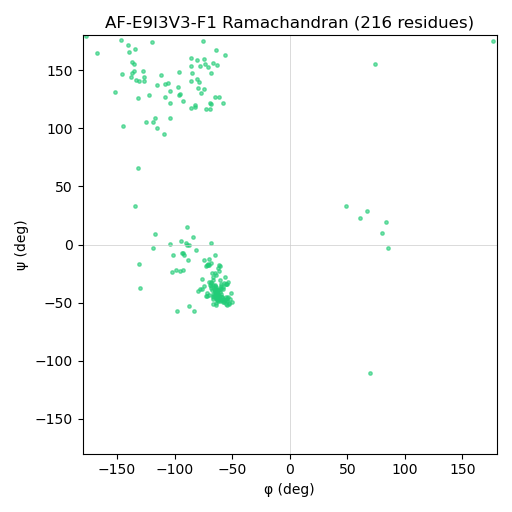.052 10.736 -10.618 1.00 91.94 215 PHE A N 1
ATOM 1789 C CA . PHE A 1 215 ? 11.035 11.675 -9.494 1.00 91.94 215 PHE A CA 1
ATOM 1790 C C . PHE A 1 215 ? 9.646 12.289 -9.355 1.00 91.94 215 PHE A C 1
ATOM 1792 O O . PHE A 1 215 ? 9.119 12.876 -10.302 1.00 91.94 215 PHE A O 1
ATOM 1799 N N . VAL A 1 216 ? 9.074 12.194 -8.156 1.00 85.00 216 VAL A N 1
ATOM 1800 C CA . VAL A 1 216 ? 7.699 12.632 -7.871 1.00 85.00 216 VAL A CA 1
ATOM 1801 C C . VAL A 1 216 ? 7.668 13.721 -6.793 1.00 85.00 216 VAL A C 1
ATOM 1803 O O . VAL A 1 216 ? 8.698 14.056 -6.205 1.00 85.00 216 VAL A O 1
ATOM 1806 N N . GLN A 1 217 ? 6.468 14.263 -6.545 1.00 74.00 217 GLN A N 1
ATOM 1807 C CA . GLN A 1 217 ? 6.182 15.521 -5.828 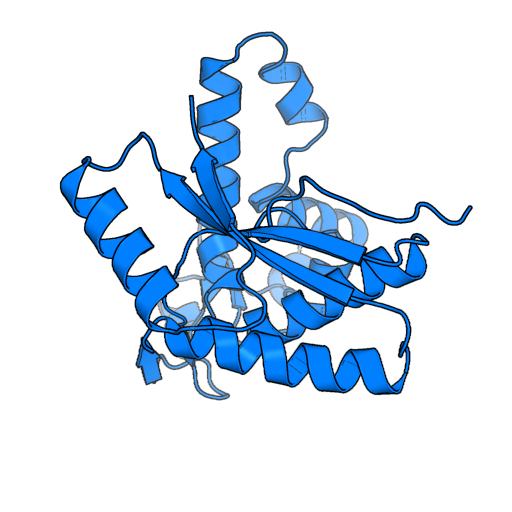1.00 74.00 217 GLN A CA 1
ATOM 1808 C C . GLN A 1 217 ? 6.514 16.772 -6.661 1.00 74.00 217 GLN A C 1
ATOM 1810 O O . GLN A 1 217 ? 7.281 16.701 -7.626 1.00 74.00 217 GLN A O 1
ATOM 1815 N N . GLN A 1 218 ? 5.861 17.907 -6.375 1.00 56.28 218 GLN A N 1
ATOM 1816 C CA . GLN A 1 218 ? 6.121 19.186 -7.058 1.00 56.28 218 GLN A CA 1
ATOM 1817 C C . GLN A 1 218 ? 7.313 19.914 -6.456 1.00 56.28 218 GLN A C 1
ATOM 1819 O O . GLN A 1 218 ? 7.354 20.064 -5.221 1.00 56.28 218 GLN A O 1
#